Protein 6PNQ (pdb70)

B-factor: mean 39.67, std 25.67, range [5.84, 152.62]

InterPro domains:
  IPR000152 EGF-type aspartate/asparagine hydroxylation site [PS00010] (698-709)
  IPR000742 EGF-like domain [PF00008] (687-714)
  IPR000742 EGF-like domain [PS50026] (219-256)
  IPR000742 EGF-like domain [PS50026] (683-720)
  IPR000742 EGF-like domain [PS50026] (1090-1127)
  IPR000742 EGF-like domain [SM00181] (216-256)
  IPR000742 EGF-like domain [SM00181] (686-720)
  IPR000742 EGF-like domain [SM00181] (1093-1127)
  IPR001791 Laminin G domain [PF02210] (58-191)
  IPR001791 Laminin G domain [PF02210] (312-452)
  IPR001791 Laminin G domain [PF02210] (515-659)
  IPR001791 Laminin G domain [PF02210] (753-883)
  IPR001791 Laminin G domain [PF02210] (940-1068)
  IPR001791 Laminin G domain [PF02210] (1163-1311)
  IPR001791 Laminin G domain [PS50025] (30-217)
  IPR001791 Laminin G domain [PS50025] (283-480)
  IPR001791 Laminin G domain [PS50025] (487-679)
  IPR001791 Laminin G domain [PS50025] (725-898)
  IPR001791 Laminin G domain [PS50025] (912-1087)
  IPR001791 Laminin G domain [PS50025] (1133-1331)

CATH classification: 2.60.120.200

Radius of gyration: 20.81 Å; Cα contacts (8 Å, |Δi|>4): 962; chains: 2; bounding box: 63×42×58 Å

Sequence (327 aa):
DASIATFKGSEYFCYDLSQNPIQSSSDEITLSFKTLQQRNGLMMLHTGKSADYVNLALKNGAVSLVINLGSGAFEALVEPVNGKFNDNAWHDVKVTRNLRQGHAMVVTTISVDGILTTTGYTTQEDYTMLGSDDFFYVGGSPSTADLPGSPVSNNFMGCLKEVVYKNNDVRLELSRLAKQGDPKMKIHGVVAFKCAALEFGWGDFHSNIKTVKLNLLITGKIVDHGDGTFSVYFRHDSTGQGDVSVVSLVPPTKIVEFDLAQSKSFNCRIEYEKVDKATKNTLCNYDPTCYQEQTQSHVVSSWLCSKPFKVICIYISSFYSTDYKLVQKVCPDYNY

Organism: Mus musculus (NCBI:txid10090)

Nearest PDB structures (foldseek):
  6pnq-assembly1_B  TM=1.008E+00  e=5.910E-26  Rattus norvegicus
  6pnp-assembly1_B  TM=9.983E-01  e=5.894E-23  Rattus norvegicus
  6zgk-assembly1_A  TM=2.605E-01  e=1.362E-01  Gloeobacter violaceus PCC 7421
  6pnq-assembly1_A  TM=1.005E+00  e=1.906E-39  Mus musculus
  6pnp-assembly1_A  TM=9.970E-01  e=2.332E-34  Mus musculus

Structure (mmCIF, N/CA/C/O backbone):
data_6PNQ
#
_entry.id   6PNQ
#
_cell.length_a   71.962
_cell.length_b   61.443
_cell.length_c   79.392
_cell.angle_alpha   90.000
_cell.angle_beta   106.220
_cell.angle_gamma   90.000
#
_symmetry.space_group_name_H-M   'C 1 2 1'
#
loop_
_entity.id
_entity.type
_entity.pdbx_description
1 polymer Neurexin-1
2 polymer Neurexophilin-1
3 water water
#
loop_
_atom_site.group_PDB
_atom_site.id
_atom_site.type_symbol
_atom_site.label_atom_id
_atom_site.label_alt_id
_atom_site.label_comp_id
_atom_site.label_asym_id
_atom_site.label_entity_id
_atom_site.label_seq_id
_atom_site.pdbx_PDB_ins_code
_atom_site.Cartn_x
_atom_site.Cartn_y
_atom_site.Cartn_z
_atom_site.occupancy
_atom_site.B_iso_or_equiv
_atom_site.auth_seq_id
_atom_site.auth_comp_id
_atom_site.auth_asym_id
_atom_site.auth_atom_id
_atom_site.pdbx_PDB_model_num
ATOM 1 N N . ASP A 1 1 ? -21.876 4.434 46.715 1.00 68.44 280 ASP A N 1
ATOM 2 C CA . ASP A 1 1 ? -20.769 4.117 45.820 1.00 65.87 280 ASP A CA 1
ATOM 3 C C . ASP A 1 1 ? -21.260 3.996 44.379 1.00 59.96 280 ASP A C 1
ATOM 4 O O . ASP A 1 1 ? -22.426 4.263 44.087 1.00 59.41 280 ASP A O 1
ATOM 12 N N . ALA A 1 2 ? -20.365 3.591 43.482 1.00 54.80 281 ALA A N 1
ATOM 13 C CA . ALA A 1 2 ? -20.711 3.480 42.074 1.00 49.26 281 ALA A CA 1
ATOM 14 C C . ALA A 1 2 ? -21.725 2.363 41.858 1.00 46.84 281 ALA A C 1
ATOM 15 O O . ALA A 1 2 ? -21.710 1.338 42.543 1.00 50.05 281 ALA A O 1
ATOM 22 N N . SER A 1 3 ? -22.624 2.582 40.900 1.00 40.79 282 SER A N 1
ATOM 23 C CA . SER A 1 3 ? -23.621 1.592 40.511 1.00 39.86 282 SER A CA 1
ATOM 24 C C . SER A 1 3 ? -23.096 0.837 39.297 1.00 35.40 282 SER A C 1
ATOM 25 O O . SER A 1 3 ? -22.900 1.431 38.232 1.00 31.56 282 SER A O 1
ATOM 33 N N . ILE A 1 4 ? -22.863 -0.465 39.463 1.00 33.79 283 ILE A N 1
ATOM 34 C CA . ILE A 1 4 ? -22.247 -1.301 38.442 1.00 36.03 283 ILE A CA 1
ATOM 35 C C . ILE A 1 4 ? -23.076 -2.567 38.273 1.00 31.50 283 ILE A C 1
ATOM 36 O O . ILE A 1 4 ? -23.789 -2.996 39.186 1.00 30.69 283 ILE A O 1
ATOM 52 N N . ALA A 1 5 ? -22.983 -3.163 37.086 1.00 28.62 284 ALA A N 1
ATOM 53 C CA . ALA A 1 5 ? -23.647 -4.427 36.807 1.00 29.66 284 ALA A CA 1
ATOM 54 C C . ALA A 1 5 ? -22.820 -5.214 35.803 1.00 28.09 284 ALA A C 1
ATOM 55 O O . ALA A 1 5 ? -22.197 -4.640 34.907 1.00 24.70 284 ALA A O 1
ATOM 62 N N . THR A 1 6 ? -22.834 -6.539 35.957 1.00 27.24 285 THR A N 1
ATOM 63 C CA . THR A 1 6 ? -22.138 -7.455 35.062 1.00 29.62 285 THR A CA 1
ATOM 64 C C . THR A 1 6 ? -23.172 -8.190 34.220 1.00 27.34 285 THR A C 1
ATOM 65 O O . THR A 1 6 ? -24.017 -8.912 34.759 1.00 28.67 285 THR A O 1
ATOM 76 N N . PHE A 1 7 ? -23.096 -8.013 32.908 1.00 25.41 286 PHE A N 1
ATOM 77 C CA . PHE A 1 7 ? -23.986 -8.682 31.970 1.00 28.41 286 PHE A CA 1
ATOM 78 C C . PHE A 1 7 ? -23.256 -9.862 31.345 1.00 33.66 286 PHE A C 1
ATOM 79 O O . PHE A 1 7 ? -22.094 -9.745 30.951 1.00 31.03 286 PHE A O 1
ATOM 96 N N . LYS A 1 8 ? -23.942 -11.000 31.256 1.00 48.99 287 LYS A N 1
ATOM 97 C CA . LYS A 1 8 ? -23.323 -12.232 30.788 1.00 51.07 287 LYS A CA 1
ATOM 98 C C . LYS A 1 8 ? -23.822 -12.664 29.417 1.00 35.00 287 LYS A C 1
ATOM 99 O O . LYS A 1 8 ? -23.530 -13.784 28.988 1.00 31.97 287 LYS A O 1
ATOM 118 N N . GLY A 1 9 ? -24.559 -11.808 28.716 1.00 31.33 288 GLY A N 1
ATOM 119 C CA . GLY A 1 9 ? -24.986 -12.086 27.360 1.00 31.20 288 GLY A CA 1
ATOM 120 C C . GLY A 1 9 ? -26.441 -12.462 27.225 1.00 31.10 288 GLY A C 1
ATOM 121 O O . GLY A 1 9 ? -26.950 -12.505 26.099 1.00 29.41 288 GLY A O 1
ATOM 125 N N . SER A 1 10 ? -27.126 -12.744 28.333 1.00 34.10 289 SER A N 1
ATOM 126 C CA . SER A 1 10 ? -28.545 -13.078 28.317 1.00 37.53 289 SER A CA 1
ATOM 127 C C . SER A 1 10 ? -29.351 -12.151 29.217 1.00 37.78 289 SER A C 1
ATOM 128 O O . SER A 1 10 ? -30.481 -12.478 29.589 1.00 40.88 289 SER A O 1
ATOM 136 N N . GLU A 1 11 ? -28.788 -11.002 29.578 1.00 33.08 290 GLU A N 1
ATOM 137 C CA . GLU A 1 11 ? -29.423 -10.087 30.510 1.00 30.22 290 GLU A CA 1
ATOM 138 C C . GLU A 1 11 ? -29.412 -8.677 29.937 1.00 28.39 290 GLU A C 1
ATOM 139 O O . GLU A 1 11 ? -28.595 -8.329 29.081 1.00 26.56 290 GLU A O 1
ATOM 151 N N . TYR A 1 12 ? -30.342 -7.866 30.424 1.00 28.84 291 TYR A N 1
ATOM 152 C CA . TYR A 1 12 ? -30.408 -6.465 30.040 1.00 28.35 291 TYR A CA 1
ATOM 153 C C . TYR A 1 12 ? -31.431 -5.790 30.936 1.00 29.14 291 TYR A C 1
ATOM 154 O O . TYR A 1 12 ? -32.323 -6.441 31.488 1.00 28.38 291 TYR A O 1
ATOM 172 N N . PHE A 1 13 ? -31.272 -4.481 31.095 1.00 31.46 292 PHE A N 1
ATOM 173 C CA . PHE A 1 13 ? -32.248 -3.677 31.808 1.00 33.55 292 PHE A CA 1
ATOM 174 C C . PHE A 1 13 ? -33.218 -3.078 30.802 1.00 34.63 292 PHE A C 1
ATOM 175 O O . PHE A 1 13 ? -32.865 -2.815 29.648 1.00 29.37 292 PHE A O 1
ATOM 192 N N . CYS A 1 14 ? -34.446 -2.859 31.257 1.00 40.94 293 CYS A N 1
ATOM 193 C CA . CYS A 1 14 ? -35.495 -2.272 30.433 1.00 45.62 293 CYS A CA 1
ATOM 194 C C . CYS A 1 14 ? -36.229 -1.242 31.278 1.00 46.49 293 CYS A C 1
ATOM 195 O O . CYS A 1 14 ? -37.008 -1.605 32.164 1.00 51.60 293 CYS A O 1
ATOM 203 N N . TYR A 1 15 ? -35.977 0.035 31.014 1.00 40.21 294 TYR A N 1
ATOM 204 C CA . TYR A 1 15 ? -36.642 1.121 31.721 1.00 39.80 294 TYR A CA 1
ATOM 205 C C . TYR A 1 15 ? -37.802 1.625 30.870 1.00 38.87 294 TYR A C 1
ATOM 206 O O . TYR A 1 15 ? -37.606 2.008 29.711 1.00 34.85 294 TYR A O 1
ATOM 224 N N . ASP A 1 16 ? -39.001 1.627 31.450 1.00 42.94 295 ASP A N 1
ATOM 225 C CA . ASP A 1 16 ? -40.212 1.994 30.729 1.00 45.88 295 ASP A CA 1
ATOM 226 C C . ASP A 1 16 ? -40.391 3.509 30.708 1.00 46.20 295 ASP A C 1
ATOM 227 O O . ASP A 1 16 ? -40.392 4.159 31.758 1.00 46.37 295 ASP A O 1
ATOM 236 N N . LEU A 1 17 ? -40.563 4.067 29.511 1.00 49.24 296 LEU A N 1
ATOM 237 C CA . LEU A 1 17 ? -40.719 5.505 29.333 1.00 53.95 296 LEU A CA 1
ATOM 238 C C . LEU A 1 17 ? -42.115 5.890 28.856 1.00 58.35 296 LEU A C 1
ATOM 239 O O . LEU A 1 17 ? -42.331 7.042 28.466 1.00 55.42 296 LEU A O 1
ATOM 255 N N . SER A 1 18 ? -43.072 4.961 28.890 1.00 67.82 297 SER A N 1
ATOM 256 C CA . SER A 1 18 ? -44.386 5.229 28.313 1.00 76.13 297 SER A CA 1
ATOM 257 C C . SER A 1 18 ? -45.180 6.214 29.164 1.00 83.40 297 SER A C 1
ATOM 258 O O . SER A 1 18 ? -45.750 7.181 28.644 1.00 84.80 297 SER A O 1
ATOM 266 N N . GLN A 1 19 ? -45.234 5.983 30.478 1.00 88.49 298 GLN A N 1
ATOM 267 C CA . GLN A 1 19 ? -46.042 6.831 31.348 1.00 95.82 298 GLN A CA 1
ATOM 268 C C . GLN A 1 19 ? -45.464 8.237 31.440 1.00 98.41 298 GLN A C 1
ATOM 269 O O . GLN A 1 19 ? -46.189 9.229 31.297 1.00 100.01 298 GLN A O 1
ATOM 283 N N . ASN A 1 20 ? -44.164 8.341 31.691 1.00 99.16 299 ASN A N 1
ATOM 284 C CA . ASN A 1 20 ? -43.500 9.631 31.815 1.00 102.05 299 ASN A CA 1
ATOM 285 C C . ASN A 1 20 ? -42.610 9.848 30.599 1.00 102.88 299 ASN A C 1
ATOM 286 O O . ASN A 1 20 ? -41.391 9.646 30.675 1.00 109.52 299 ASN A O 1
ATOM 297 N N . PRO A 1 21 ? -43.176 10.248 29.461 1.00 88.55 300 PRO A N 1
ATOM 298 C CA . PRO A 1 21 ? -42.358 10.409 28.254 1.00 82.41 300 PRO A CA 1
ATOM 299 C C . PRO A 1 21 ? -41.373 11.558 28.396 1.00 83.56 300 PRO A C 1
ATOM 300 O O . PRO A 1 21 ? -41.704 12.630 28.906 1.00 88.94 300 PRO A O 1
ATOM 311 N N . ILE A 1 22 ? -40.151 11.318 27.932 1.00 79.68 301 ILE A N 1
ATOM 312 C CA . ILE A 1 22 ? -39.090 12.318 27.972 1.00 74.29 301 ILE A CA 1
ATOM 313 C C . ILE A 1 22 ? -39.166 13.160 26.706 1.00 71.79 301 ILE A C 1
ATOM 314 O O . ILE A 1 22 ? -39.329 12.626 25.603 1.00 64.24 301 ILE A O 1
ATOM 330 N N . GLN A 1 23 ? -39.062 14.480 26.866 1.00 81.68 302 GLN A N 1
ATOM 331 C CA . GLN A 1 23 ? -39.072 15.405 25.736 1.00 85.62 302 GLN A CA 1
ATOM 332 C C . GLN A 1 23 ? -38.219 16.611 26.098 1.00 80.22 302 GLN A C 1
ATOM 333 O O . GLN A 1 23 ? -38.481 17.275 27.106 1.00 88.89 302 GLN A O 1
ATOM 347 N N . S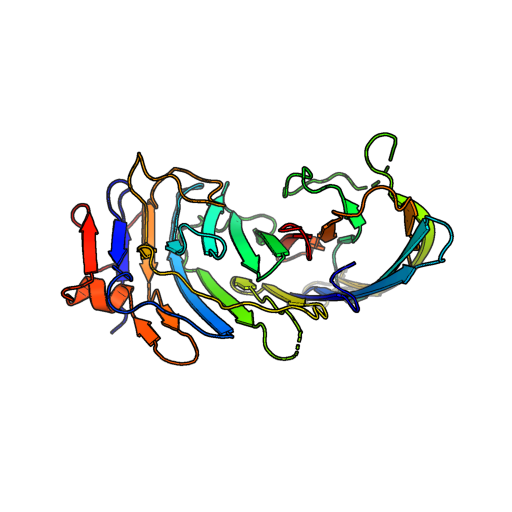ER A 1 24 ? -37.210 16.897 25.277 1.00 60.42 303 SER A N 1
ATOM 348 C CA . SER A 1 24 ? -36.272 17.965 25.586 1.00 50.92 303 SER A CA 1
ATOM 349 C C . SER A 1 24 ? -35.504 18.350 24.333 1.00 43.48 303 SER A C 1
ATOM 350 O O . SER A 1 24 ? -35.377 17.563 23.391 1.00 39.43 303 SER A O 1
ATOM 358 N N . SER A 1 25 ? -34.979 19.577 24.348 1.00 43.25 304 SER A N 1
ATOM 359 C CA . SER A 1 25 ? -34.181 20.088 23.245 1.00 40.67 304 SER A CA 1
ATOM 360 C C . SER A 1 25 ? -32.739 19.604 23.289 1.00 35.28 304 SER A C 1
ATOM 361 O O . SER A 1 25 ? -32.047 19.668 22.268 1.00 32.88 304 SER A O 1
ATOM 369 N N . SER A 1 26 ? -32.265 19.140 24.442 1.00 32.47 305 SER A N 1
ATOM 370 C CA . SER A 1 26 ? -30.927 18.581 24.554 1.00 33.10 305 SER A CA 1
ATOM 371 C C . SER A 1 26 ? -30.955 17.398 25.508 1.00 29.89 305 SER A C 1
ATOM 372 O O . SER A 1 26 ? -31.811 17.312 26.392 1.00 30.28 305 SER A O 1
ATOM 380 N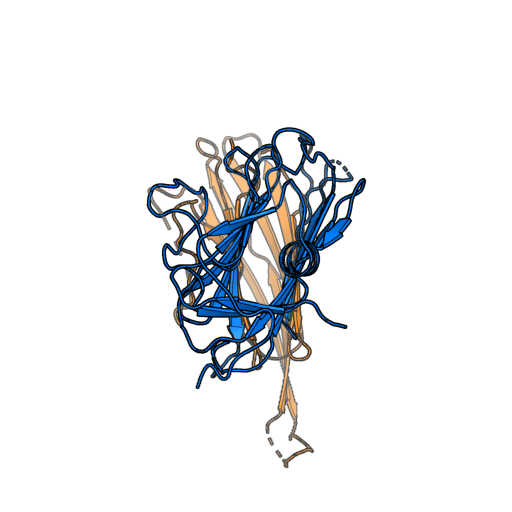 N . ASP A 1 27 ? -30.020 16.473 25.312 1.00 24.83 306 ASP A N 1
ATOM 381 C CA . ASP A 1 27 ? -29.857 15.384 26.259 1.00 25.79 306 ASP A CA 1
ATOM 382 C C . ASP A 1 27 ? -28.398 14.959 26.289 1.00 25.47 306 ASP A C 1
ATOM 383 O O . ASP A 1 27 ? -27.571 15.414 25.492 1.00 25.14 306 ASP A O 1
ATOM 392 N N . GLU A 1 28 ? -28.098 14.076 27.233 1.00 23.71 307 GLU A N 1
ATOM 393 C CA . GLU A 1 28 ? -26.732 13.663 27.506 1.00 24.19 307 GLU A CA 1
ATOM 394 C C . GLU A 1 28 ? -26.770 12.253 28.074 1.00 24.07 307 GLU A C 1
ATOM 395 O O . GLU A 1 28 ? -27.612 11.937 28.918 1.00 25.01 307 GLU A O 1
ATOM 407 N N . ILE A 1 29 ? -25.866 11.411 27.586 1.00 22.88 308 ILE A N 1
ATOM 408 C CA . ILE A 1 29 ? -25.740 10.030 28.029 1.00 23.45 308 ILE A CA 1
ATOM 409 C C . ILE A 1 29 ? -24.290 9.801 28.418 1.00 22.14 308 ILE A C 1
ATOM 410 O O . ILE A 1 29 ? -23.383 10.107 27.638 1.00 20.53 308 ILE A O 1
ATOM 426 N N . THR A 1 30 ? -24.072 9.263 29.616 1.00 20.95 309 THR A N 1
ATOM 427 C CA . THR A 1 30 ? -22.735 8.904 30.062 1.00 22.42 309 THR A CA 1
ATOM 428 C C . THR A 1 30 ? -22.733 7.486 30.613 1.00 22.89 309 THR A C 1
ATOM 429 O O . THR A 1 30 ? -23.729 7.010 31.166 1.00 21.01 309 THR A O 1
ATOM 440 N N . LEU A 1 31 ? -21.601 6.811 30.449 1.00 23.98 310 LEU A N 1
ATOM 441 C CA . LEU A 1 31 ? -21.418 5.493 31.036 1.00 25.14 310 LEU A CA 1
ATOM 442 C C . LEU A 1 31 ? -19.949 5.125 30.948 1.00 24.74 310 LEU A C 1
ATOM 443 O O . LEU A 1 31 ? -19.188 5.718 30.177 1.00 23.77 310 LEU A O 1
ATOM 459 N N . SER A 1 32 ? -19.566 4.137 31.752 1.00 25.28 311 SER A N 1
ATOM 460 C CA . SER A 1 32 ? -18.279 3.468 31.641 1.00 23.93 311 SER A CA 1
ATOM 461 C C . SER A 1 32 ? -18.519 1.993 31.354 1.00 21.28 311 SER A C 1
ATOM 462 O O . SER A 1 32 ? -19.436 1.386 31.919 1.00 21.66 311 SER A O 1
ATOM 470 N N . PHE A 1 33 ? -17.695 1.417 30.480 1.00 17.67 312 PHE A N 1
ATOM 471 C CA . PHE A 1 33 ? -17.796 0.002 30.158 1.00 17.60 312 PHE A CA 1
ATOM 472 C C . PHE A 1 33 ? -16.440 -0.677 30.298 1.00 17.55 312 PHE A C 1
ATOM 473 O O . PHE A 1 33 ? -15.386 -0.041 30.205 1.00 18.70 312 PHE A O 1
ATOM 490 N N . LYS A 1 34 ? -16.489 -1.980 30.554 1.00 20.42 313 LYS A N 1
ATOM 491 C CA . LYS A 1 34 ? -15.313 -2.839 30.586 1.00 23.21 313 LYS A CA 1
ATOM 492 C C . LYS A 1 34 ? -15.712 -4.163 29.961 1.00 21.27 313 LYS A C 1
ATOM 493 O O . LYS A 1 34 ? -16.731 -4.741 30.348 1.00 22.11 313 LYS A O 1
ATOM 512 N N . THR A 1 35 ? -14.913 -4.655 29.024 1.00 20.15 314 THR A N 1
ATOM 513 C CA . THR A 1 35 ? -15.331 -5.846 28.309 1.00 23.03 314 THR A CA 1
ATOM 514 C C . THR A 1 35 ? -14.154 -6.481 27.589 1.00 22.82 314 THR A C 1
ATOM 515 O O . THR A 1 35 ? -13.155 -5.829 27.268 1.00 20.10 314 THR A O 1
ATOM 526 N N . LEU A 1 36 ? -14.302 -7.782 27.350 1.00 23.58 315 LEU A N 1
ATOM 527 C CA . LEU A 1 36 ? -13.409 -8.541 26.496 1.00 26.24 315 LEU A CA 1
ATOM 528 C C . LEU A 1 36 ? -14.047 -8.944 25.175 1.00 26.18 315 LEU A C 1
ATOM 529 O O . LEU A 1 36 ? -13.348 -9.487 24.316 1.00 28.78 315 LEU A O 1
ATOM 545 N N A GLN A 1 37 ? -15.346 -8.710 24.991 0.48 25.33 316 GLN A N 1
ATOM 546 N N B GLN A 1 37 ? -15.335 -8.674 24.978 0.52 25.25 316 GLN A N 1
ATOM 547 C CA A GLN A 1 37 ? -16.030 -9.133 23.777 0.48 25.83 316 GLN A CA 1
ATOM 548 C CA B GLN A 1 37 ? -16.037 -9.121 23.783 0.52 25.82 316 GLN A CA 1
ATOM 549 C C A GLN A 1 37 ? -15.955 -8.045 22.716 0.48 24.55 316 GLN A C 1
ATOM 550 C C B GLN A 1 37 ? -16.027 -8.041 22.711 0.52 24.51 316 GLN A C 1
ATOM 551 O O A GLN A 1 37 ? -15.935 -6.849 23.020 0.48 23.56 316 GLN A O 1
ATOM 552 O O B GLN A 1 37 ? -16.129 -6.846 23.007 0.52 23.47 316 GLN A O 1
ATOM 579 N N . ARG A 1 38 ? -15.918 -8.477 21.456 1.00 25.00 317 ARG A N 1
ATOM 580 C CA . ARG A 1 38 ? -15.795 -7.542 20.349 1.00 27.17 317 ARG A CA 1
ATOM 581 C C . ARG A 1 38 ? -17.118 -6.884 19.988 1.00 24.70 317 ARG A C 1
ATOM 582 O O . ARG A 1 38 ? -17.122 -5.744 19.511 1.00 21.74 317 ARG A O 1
ATOM 603 N N . ASN A 1 39 ? -18.240 -7.558 20.220 1.00 26.64 318 ASN A N 1
ATOM 604 C CA . ASN A 1 39 ? -19.539 -7.059 19.792 1.00 26.67 318 ASN A CA 1
ATOM 605 C C . ASN A 1 39 ? -20.550 -7.177 20.921 1.00 27.21 318 ASN A C 1
ATOM 606 O O . ASN A 1 39 ? -20.596 -8.190 21.623 1.00 29.45 318 ASN A O 1
ATOM 617 N N . GLY A 1 40 ? -21.362 -6.135 21.086 1.00 24.70 319 GLY A N 1
ATOM 618 C CA . GLY A 1 40 ? -22.438 -6.167 22.057 1.00 23.79 319 GLY A CA 1
ATOM 619 C C . GLY A 1 40 ? -23.123 -4.828 22.226 1.00 20.80 319 GLY A C 1
ATOM 620 O O . GLY A 1 40 ? -22.481 -3.781 22.126 1.00 18.52 319 GLY A O 1
ATOM 624 N N . LEU A 1 41 ? -24.426 -4.849 22.492 1.00 20.81 320 LEU A N 1
ATOM 625 C CA . LEU A 1 41 ? -25.197 -3.626 22.665 1.00 19.43 320 LEU A CA 1
ATOM 626 C C . LEU A 1 41 ? -25.071 -3.103 24.089 1.00 19.34 320 LEU A C 1
ATOM 627 O O . LEU A 1 41 ? -25.339 -3.827 25.051 1.00 22.57 320 LEU A O 1
ATOM 643 N N A MET A 1 42 ? -24.690 -1.833 24.224 0.64 18.69 321 MET A N 1
ATOM 644 N N B MET A 1 42 ? -24.660 -1.841 24.218 0.36 18.80 321 MET A N 1
ATOM 645 C CA A MET A 1 42 ? -24.575 -1.229 25.547 0.64 19.84 321 MET A CA 1
ATOM 646 C CA B MET A 1 42 ? -24.561 -1.201 25.523 0.36 19.83 321 MET A CA 1
ATOM 647 C C A MET A 1 42 ? -25.836 -0.476 25.955 0.64 19.69 321 MET A C 1
ATOM 648 C C B MET A 1 42 ? -25.879 -0.551 25.925 0.36 19.71 321 MET A C 1
ATOM 649 O O A MET A 1 42 ? -26.240 -0.547 27.120 0.64 20.54 321 MET A O 1
ATOM 650 O O B MET A 1 42 ? -26.360 -0.757 27.044 0.36 20.65 321 MET A O 1
ATOM 677 N N . LEU A 1 43 ? -26.475 0.235 25.033 1.00 19.19 322 LEU A N 1
ATOM 678 C CA . LEU A 1 43 ? -27.773 0.816 25.335 1.00 22.84 322 LEU A CA 1
ATOM 679 C C . LEU A 1 43 ? -28.454 1.295 24.064 1.00 22.69 322 LEU A C 1
ATOM 680 O O . LEU A 1 43 ? -27.801 1.649 23.078 1.00 20.95 322 LEU A O 1
ATOM 697 N N . HIS A 1 44 ? -29.784 1.299 24.114 1.00 23.43 323 HIS A N 1
ATOM 698 C CA . HIS A 1 44 ? -30.600 1.833 23.040 1.00 26.30 323 HIS A CA 1
ATOM 699 C C . HIS A 1 44 ? -31.846 2.472 23.637 1.00 30.18 323 HIS A C 1
ATOM 700 O O . HIS A 1 44 ? -32.484 1.896 24.521 1.00 30.81 323 HIS A O 1
ATOM 714 N N . THR A 1 45 ? -32.192 3.656 23.137 1.00 32.32 324 THR A N 1
ATOM 715 C CA . THR A 1 45 ? -33.402 4.347 23.565 1.00 41.58 324 THR A CA 1
ATOM 716 C C . THR A 1 45 ? -34.034 5.009 22.353 1.00 48.72 324 THR A C 1
ATOM 717 O O . THR A 1 45 ? -33.379 5.803 21.670 1.00 46.99 324 THR A O 1
ATOM 728 N N . GLY A 1 46 ? -35.301 4.686 22.097 1.00 55.30 325 GLY A N 1
ATOM 729 C CA . GLY A 1 46 ? -36.029 5.268 20.988 1.00 58.96 325 GLY A CA 1
ATOM 730 C C . GLY A 1 46 ? -36.417 4.258 19.930 1.00 65.58 325 GLY A C 1
ATOM 731 O O . GLY A 1 46 ? -35.585 3.840 19.122 1.00 57.21 325 GLY A O 1
ATOM 735 N N . LYS A 1 47 ? -37.681 3.846 19.936 1.00 87.31 326 LYS A N 1
ATOM 736 C CA . LYS A 1 47 ? -38.212 2.989 18.882 1.00 100.21 326 LYS A CA 1
ATOM 737 C C . LYS A 1 47 ? -39.103 3.842 17.991 1.00 108.40 326 LYS A C 1
ATOM 738 O O . LYS A 1 47 ? -40.240 3.470 17.687 1.00 111.13 326 LYS A O 1
ATOM 757 N N . SER A 1 48 ? -38.589 4.996 17.586 1.00 113.08 327 SER A N 1
ATOM 758 C CA . SER A 1 48 ? -39.365 5.975 16.841 1.00 117.60 327 SER A CA 1
ATOM 759 C C . SER A 1 48 ? -38.396 6.770 15.971 1.00 111.81 327 SER A C 1
ATOM 760 O O . SER A 1 48 ? -37.301 6.296 15.652 1.00 115.10 327 SER A O 1
ATOM 768 N N . ALA A 1 49 ? -38.797 7.983 15.586 1.00 95.58 328 ALA A N 1
ATOM 769 C CA . ALA A 1 49 ? -37.932 8.825 14.767 1.00 86.48 328 ALA A CA 1
ATOM 770 C C . ALA A 1 49 ? -36.600 9.076 15.462 1.00 77.84 328 ALA A C 1
ATOM 771 O O . ALA A 1 49 ? -35.533 8.939 14.854 1.00 78.57 328 ALA A O 1
ATOM 778 N N . ASP A 1 50 ? -36.645 9.439 16.740 1.00 68.77 329 ASP A N 1
ATOM 779 C CA . ASP A 1 50 ? -35.445 9.756 17.498 1.00 58.02 329 ASP A CA 1
ATOM 780 C C . ASP A 1 50 ? -34.922 8.513 18.206 1.00 47.16 329 ASP A C 1
ATOM 781 O O . ASP A 1 50 ? -35.702 7.688 18.693 1.00 48.70 329 ASP A O 1
ATOM 790 N N . TYR A 1 51 ? -33.596 8.383 18.269 1.00 34.29 330 TYR A N 1
ATOM 791 C CA . TYR A 1 51 ? -33.007 7.250 18.969 1.00 26.58 330 TYR A CA 1
ATOM 792 C C . TYR A 1 51 ? -31.506 7.437 19.115 1.00 21.77 330 TYR A C 1
ATOM 793 O O . TYR A 1 51 ? -30.866 8.162 18.349 1.00 19.16 330 TYR A O 1
ATOM 811 N N . VAL A 1 52 ? -30.954 6.731 20.095 1.00 22.74 331 VAL A N 1
ATOM 812 C CA . VAL A 1 52 ? -29.517 6.651 20.315 1.00 21.24 331 VAL A CA 1
ATOM 813 C C . VAL A 1 52 ? -29.170 5.182 20.514 1.00 19.03 331 VAL A C 1
ATOM 814 O O . VAL A 1 52 ? -29.817 4.488 21.306 1.00 19.28 331 VAL A O 1
ATOM 827 N N . ASN A 1 53 ? -28.174 4.707 19.774 1.00 16.21 332 ASN A N 1
ATOM 828 C CA . ASN A 1 53 ? -27.715 3.326 19.851 1.00 17.69 332 ASN A CA 1
ATOM 829 C C . ASN A 1 53 ? -26.223 3.362 20.130 1.00 18.94 332 ASN A C 1
ATOM 830 O O . ASN A 1 53 ? -25.460 3.963 19.366 1.00 18.18 332 ASN A O 1
ATOM 841 N N . LEU A 1 54 ? -25.812 2.760 21.237 1.00 21.14 333 LEU A N 1
ATOM 842 C CA . LEU A 1 54 ? -24.416 2.775 21.656 1.00 20.83 333 LEU A CA 1
ATOM 843 C C . LEU A 1 54 ? -23.980 1.335 21.858 1.00 19.51 333 LEU A C 1
ATOM 844 O O . LEU A 1 54 ? -24.581 0.610 22.656 1.00 20.10 333 LEU A O 1
ATOM 860 N N . ALA A 1 55 ? -22.953 0.916 21.129 1.00 17.25 334 ALA A N 1
ATOM 861 C CA . ALA A 1 55 ? -22.571 -0.484 21.138 1.00 18.90 334 ALA A CA 1
ATOM 862 C C . ALA A 1 55 ? -21.078 -0.609 20.901 1.00 17.79 334 ALA A C 1
ATOM 863 O O . ALA A 1 55 ? -20.404 0.336 20.484 1.00 15.43 334 ALA A O 1
ATOM 870 N N . LEU A 1 56 ? -20.570 -1.801 21.173 1.00 18.52 335 LEU A N 1
ATOM 871 C CA . LEU A 1 56 ? -19.252 -2.198 20.713 1.00 19.49 335 LEU A CA 1
ATOM 872 C C . LEU A 1 56 ? -19.438 -2.965 19.413 1.00 16.36 335 LEU A C 1
ATOM 873 O O . LEU A 1 56 ? -20.285 -3.861 19.334 1.00 15.69 335 LEU A O 1
ATOM 889 N N . LYS A 1 57 ? -18.666 -2.595 18.397 1.00 16.16 336 LYS A N 1
ATOM 890 C CA . LYS A 1 57 ? -18.730 -3.236 17.088 1.00 18.57 336 LYS A CA 1
ATOM 891 C C . LYS A 1 57 ? -17.310 -3.530 16.627 1.00 17.52 336 LYS A C 1
ATOM 892 O O . LYS A 1 57 ? -16.553 -2.608 16.311 1.00 17.00 336 LYS A O 1
ATOM 911 N N . ASN A 1 58 ? -16.954 -4.813 16.582 1.00 21.36 337 ASN A N 1
ATOM 912 C CA . ASN A 1 58 ? -15.607 -5.237 16.202 1.00 24.97 337 ASN A CA 1
ATOM 913 C C . ASN A 1 58 ? -14.549 -4.521 17.042 1.00 22.32 337 ASN A C 1
ATOM 914 O O . ASN A 1 58 ? -13.514 -4.078 16.541 1.00 22.62 337 ASN A O 1
ATOM 925 N N . GLY A 1 59 ? -14.820 -4.409 18.341 1.00 18.67 338 GLY A N 1
ATOM 926 C CA . GLY A 1 59 ? -13.894 -3.820 19.282 1.00 17.12 338 GLY A CA 1
ATOM 927 C C . GLY A 1 59 ? -13.880 -2.311 19.312 1.00 15.25 338 GLY A C 1
ATOM 928 O O . GLY A 1 59 ? -13.110 -1.732 20.091 1.00 14.72 338 GLY A O 1
ATOM 932 N N . ALA A 1 60 ? -14.681 -1.658 18.475 1.00 14.97 339 ALA A N 1
ATOM 933 C CA . ALA A 1 60 ? -14.765 -0.210 18.413 1.00 14.46 339 ALA A CA 1
ATOM 934 C C . ALA A 1 60 ? -16.076 0.250 19.032 1.00 12.76 339 ALA A C 1
ATOM 935 O O . ALA A 1 60 ? -17.069 -0.482 19.030 1.00 12.51 339 ALA A O 1
ATOM 942 N N . VAL A 1 61 ? -16.079 1.467 19.562 1.00 11.07 340 VAL A N 1
ATOM 943 C CA . VAL A 1 61 ? -17.325 2.066 20.025 1.00 11.72 340 VAL A CA 1
ATOM 944 C C . VAL A 1 61 ? -18.096 2.566 18.807 1.00 12.56 340 VAL A C 1
ATOM 945 O O . VAL A 1 61 ? -17.586 3.371 18.020 1.00 11.70 340 VAL A O 1
ATOM 958 N N . SER A 1 62 ? -19.325 2.077 18.654 1.00 12.61 341 SER A N 1
ATOM 959 C CA . SER A 1 62 ? -20.226 2.461 17.575 1.00 12.32 341 SER A CA 1
ATOM 960 C C . SER A 1 62 ? -21.364 3.298 18.140 1.00 14.46 341 SER A C 1
ATOM 961 O O . SER A 1 62 ? -22.023 2.890 19.104 1.00 15.14 341 SER A O 1
ATOM 969 N N . LEU A 1 63 ? -21.583 4.466 17.553 1.00 14.02 342 LEU A N 1
ATOM 970 C CA . LEU A 1 63 ? -22.693 5.330 17.920 1.00 15.80 342 LEU A CA 1
ATOM 971 C C . LEU A 1 63 ? -23.543 5.571 16.685 1.00 14.70 342 LEU A C 1
ATOM 972 O O . LEU A 1 63 ? -23.024 6.002 15.650 1.00 12.02 342 LEU A O 1
ATOM 988 N N . VAL A 1 64 ? -24.839 5.289 16.796 1.00 11.66 343 VAL A N 1
ATOM 989 C CA . VAL A 1 64 ? -25.805 5.583 15.745 1.00 13.22 343 VAL A CA 1
ATOM 990 C C . VAL A 1 64 ? -26.956 6.344 16.383 1.00 16.76 343 VAL A C 1
ATOM 991 O O . VAL A 1 64 ? -27.577 5.851 17.335 1.00 14.55 343 VAL A O 1
ATOM 1004 N N . ILE A 1 65 ? -27.254 7.532 15.859 1.00 19.29 344 ILE A N 1
ATOM 1005 C CA . ILE A 1 65 ? -28.293 8.363 16.446 1.00 24.45 344 ILE A CA 1
ATOM 1006 C C . ILE A 1 65 ? -29.086 9.071 15.361 1.00 23.62 344 ILE A C 1
ATOM 1007 O O . ILE A 1 65 ? -28.584 9.346 14.267 1.00 20.04 344 ILE A O 1
ATOM 1023 N N . ASN A 1 66 ? -30.350 9.340 15.674 1.00 27.92 345 ASN A N 1
ATOM 1024 C CA . ASN A 1 66 ? -31.151 10.301 14.935 1.00 32.15 345 ASN A CA 1
ATOM 1025 C C . ASN A 1 66 ? -31.017 11.660 15.607 1.00 34.99 345 ASN A C 1
ATOM 1026 O O . ASN A 1 66 ? -30.983 11.760 16.837 1.00 35.28 345 ASN A O 1
ATOM 1037 N N . LEU A 1 67 ? -30.933 12.703 14.793 1.00 36.95 346 LEU A N 1
ATOM 1038 C CA . LEU A 1 67 ? -30.672 14.062 15.266 1.00 38.88 346 LEU A CA 1
ATOM 1039 C C . LEU A 1 67 ? -31.671 14.974 14.566 1.00 38.14 346 LEU A C 1
ATOM 1040 O O . LEU A 1 67 ? -31.339 15.629 13.578 1.00 40.51 346 LEU A O 1
ATOM 1056 N N . GLY A 1 68 ? -32.893 15.002 15.073 1.00 35.47 347 GLY A N 1
ATOM 1057 C CA . GLY A 1 68 ? -33.929 15.793 14.437 1.00 34.88 347 GLY A CA 1
ATOM 1058 C C . GLY A 1 68 ? -34.206 15.262 13.046 1.00 32.10 347 GLY A C 1
ATOM 1059 O O . GLY A 1 68 ? -34.623 14.112 12.867 1.00 32.49 347 GLY A O 1
ATOM 1063 N N . SER A 1 69 ? -33.968 16.096 12.038 1.00 30.23 348 SER A N 1
ATOM 1064 C CA . SER A 1 69 ? -34.181 15.693 10.656 1.00 32.04 348 SER A CA 1
ATOM 1065 C C . SER A 1 69 ? -33.027 14.878 10.096 1.00 27.00 348 SER A C 1
ATOM 1066 O O . SER A 1 69 ? -33.111 14.427 8.948 1.00 25.53 348 SER A O 1
ATOM 1074 N N . GLY A 1 70 ? -31.961 14.672 10.874 1.00 25.83 349 GLY A N 1
ATOM 1075 C CA . GLY A 1 70 ? -30.747 14.069 10.376 1.00 24.22 349 GLY A CA 1
ATOM 1076 C C . GLY A 1 70 ? -30.358 12.812 11.139 1.00 21.21 349 GLY A C 1
ATOM 1077 O O . GLY A 1 70 ? -30.975 12.427 12.144 1.00 18.93 349 GLY A O 1
ATOM 1081 N N . ALA A 1 71 ? -29.316 12.168 10.628 1.00 18.54 350 ALA A N 1
ATOM 1082 C CA . ALA A 1 71 ? -28.777 10.960 11.220 1.00 14.80 350 ALA A CA 1
ATOM 1083 C C . ALA A 1 71 ? -27.272 11.104 11.329 1.00 14.85 350 ALA A C 1
ATOM 1084 O O . ALA A 1 71 ? -26.637 11.805 10.537 1.00 15.70 350 ALA A O 1
ATOM 1091 N N . PHE A 1 72 ? -26.710 10.424 12.315 1.00 13.01 351 PHE A N 1
ATOM 1092 C CA . PHE A 1 72 ? -25.292 10.526 12.602 1.00 13.46 351 PHE A CA 1
ATOM 1093 C C . PHE A 1 72 ? -24.786 9.158 13.014 1.00 13.51 351 PHE A C 1
ATOM 1094 O O . PHE A 1 72 ? -25.429 8.470 13.814 1.00 13.70 351 PHE A O 1
ATOM 1111 N N . GLU A 1 73 ? -23.646 8.761 12.461 1.00 11.51 352 GLU A N 1
ATOM 1112 C CA . GLU A 1 73 ? -23.013 7.509 12.844 1.00 11.24 352 GLU A CA 1
ATOM 1113 C C . GLU A 1 73 ? -21.519 7.732 13.003 1.00 11.21 352 GLU A C 1
ATOM 1114 O O . GLU A 1 73 ? -20.887 8.358 12.149 1.00 12.11 352 GLU A O 1
ATOM 1126 N N . ALA A 1 74 ? -20.962 7.209 14.091 1.00 12.64 353 ALA A N 1
ATOM 1127 C CA . ALA A 1 74 ? -19.531 7.277 14.337 1.00 12.03 353 ALA A CA 1
ATOM 1128 C C . ALA A 1 74 ? -19.013 5.913 14.767 1.00 10.83 353 ALA A C 1
ATOM 1129 O O . ALA A 1 74 ? -19.727 5.121 15.386 1.00 10.53 353 ALA A O 1
ATOM 1136 N N . LEU A 1 75 ? -17.751 5.659 14.436 1.00 9.71 354 LEU A N 1
ATOM 1137 C CA . LEU A 1 75 ? -17.018 4.487 14.898 1.00 9.94 354 LEU A CA 1
ATOM 1138 C C . LEU A 1 75 ? -15.692 4.980 15.465 1.00 10.73 354 LEU A C 1
ATOM 1139 O O . LEU A 1 75 ? -14.974 5.727 14.794 1.00 10.45 354 LEU A O 1
ATOM 1155 N N . VAL A 1 76 ? -15.370 4.570 16.696 1.00 10.15 355 VAL A N 1
ATOM 1156 C CA . VAL A 1 76 ? -14.215 5.089 17.425 1.00 14.08 355 VAL A CA 1
ATOM 1157 C C . VAL A 1 76 ? -13.377 3.935 17.958 1.00 17.07 355 VAL A C 1
ATOM 1158 O O . VAL A 1 76 ? -13.920 2.943 18.458 1.00 15.53 355 VAL A O 1
ATOM 1171 N N . GLU A 1 77 ? -12.047 4.100 17.929 1.00 20.87 356 GLU A N 1
ATOM 1172 C CA . GLU A 1 77 ? -11.149 2.998 18.250 1.00 21.78 356 GLU A CA 1
ATOM 1173 C C . GLU A 1 77 ? -9.752 3.499 18.565 1.00 19.83 356 GLU A C 1
ATOM 1174 O O . GLU A 1 77 ? -9.289 4.435 17.901 1.00 19.59 356 GLU A O 1
ATOM 1186 N N . PRO A 1 78 ? -9.040 2.905 19.530 1.00 18.26 357 PRO A N 1
ATOM 1187 C CA . PRO A 1 78 ? -7.627 3.257 19.706 1.00 21.50 357 PRO A CA 1
ATOM 1188 C C . PRO A 1 78 ? -6.803 2.710 18.553 1.00 20.68 357 PRO A C 1
ATOM 1189 O O . PRO A 1 78 ? -7.207 1.776 17.856 1.00 20.59 357 PRO A O 1
ATOM 1200 N N . VAL A 1 79 ? -5.644 3.308 18.338 1.00 20.76 358 VAL A N 1
ATOM 1201 C CA . VAL A 1 79 ? -4.743 2.813 17.306 1.00 27.93 358 VAL A CA 1
ATOM 1202 C C . VAL A 1 79 ? -3.852 1.754 17.936 1.00 32.34 358 VAL A C 1
ATOM 1203 O O . VAL A 1 79 ? -3.431 1.884 19.093 1.00 29.58 358 VAL A O 1
ATOM 1216 N N . ASN A 1 80 ? -3.577 0.692 17.181 1.00 41.27 359 ASN A N 1
ATOM 1217 C CA . ASN A 1 80 ? -2.802 -0.439 17.686 1.00 50.13 359 ASN A CA 1
ATOM 1218 C C . ASN A 1 80 ? -3.453 -1.049 18.924 1.00 50.06 359 ASN A C 1
ATOM 1219 O O . ASN A 1 80 ? -2.766 -1.571 19.807 1.00 52.64 359 ASN A O 1
ATOM 1230 N N . GLY A 1 81 ? -4.777 -0.975 19.005 1.00 44.88 360 GLY A N 1
ATOM 1231 C CA . GLY A 1 81 ? -5.490 -1.503 20.154 1.00 40.48 360 GLY A CA 1
ATOM 1232 C C . GLY A 1 81 ? -6.983 -1.483 19.914 1.00 34.97 360 GLY A C 1
ATOM 1233 O O . GLY A 1 81 ? -7.474 -0.921 18.932 1.00 33.27 360 GLY A O 1
ATOM 1237 N N . LYS A 1 82 ? -7.700 -2.122 20.833 1.00 33.52 361 LYS A N 1
ATOM 1238 C CA . LYS A 1 82 ? -9.152 -2.144 20.817 1.00 31.22 361 LYS A CA 1
ATOM 1239 C C . LYS A 1 82 ? -9.663 -1.759 22.199 1.00 27.83 361 LYS A C 1
ATOM 1240 O O . LYS A 1 82 ? -8.918 -1.755 23.182 1.00 29.78 361 LYS A O 1
ATOM 1259 N N . PHE A 1 83 ? -10.951 -1.433 22.261 1.00 22.76 362 PHE A N 1
ATOM 1260 C CA . PHE A 1 83 ? -11.584 -1.068 23.521 1.00 21.61 362 PHE A CA 1
ATOM 1261 C C . PHE A 1 83 ? -12.018 -2.279 24.343 1.00 21.49 362 PHE A C 1
ATOM 1262 O O . PHE A 1 83 ? -12.373 -2.110 25.517 1.00 20.17 362 PHE A O 1
ATOM 1279 N N . ASN A 1 84 ? -12.019 -3.482 23.771 1.00 21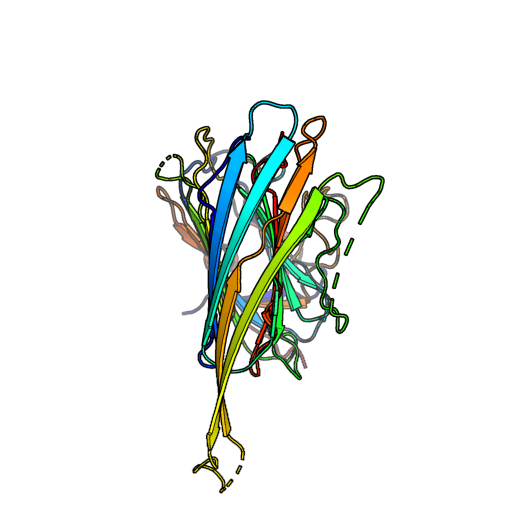.61 363 ASN A N 1
ATOM 1280 C CA . ASN A 1 84 ? -12.311 -4.685 24.555 1.00 23.46 363 ASN A CA 1
ATOM 1281 C C . ASN A 1 84 ? -11.038 -5.268 25.166 1.00 27.06 363 ASN A C 1
ATOM 1282 O O . ASN A 1 84 ? -10.726 -6.449 25.014 1.00 29.43 363 ASN A O 1
ATOM 1293 N N . ASP A 1 85 ? -10.294 -4.419 25.878 1.00 26.32 364 ASP A N 1
ATOM 1294 C CA . ASP A 1 85 ? -9.018 -4.786 26.475 1.00 28.02 364 ASP A CA 1
ATOM 1295 C C . ASP A 1 85 ? -9.123 -5.022 27.977 1.00 28.44 364 ASP A C 1
ATOM 1296 O O . ASP A 1 85 ? -8.102 -5.026 28.673 1.00 31.02 364 ASP A O 1
ATOM 1305 N N . ASN A 1 86 ? -10.338 -5.207 28.490 1.00 25.54 365 ASN A N 1
ATOM 1306 C CA . ASN A 1 86 ? -10.568 -5.475 29.904 1.00 27.39 365 ASN A CA 1
ATOM 1307 C C . ASN A 1 86 ? -10.206 -4.282 30.781 1.00 28.71 365 ASN A C 1
ATOM 1308 O O . ASN A 1 86 ? -9.790 -4.458 31.926 1.00 31.25 365 ASN A O 1
ATOM 1319 N N . ALA A 1 87 ? -10.351 -3.065 30.264 1.00 26.72 366 ALA A N 1
ATOM 1320 C CA . ALA A 1 87 ? -10.114 -1.863 31.048 1.00 27.39 366 ALA A CA 1
ATOM 1321 C C . ALA A 1 87 ? -11.318 -0.944 30.921 1.00 23.54 366 ALA A C 1
ATOM 1322 O O . ALA A 1 87 ? -12.049 -0.991 29.928 1.00 22.19 366 ALA A O 1
ATOM 1329 N N . TRP A 1 88 ?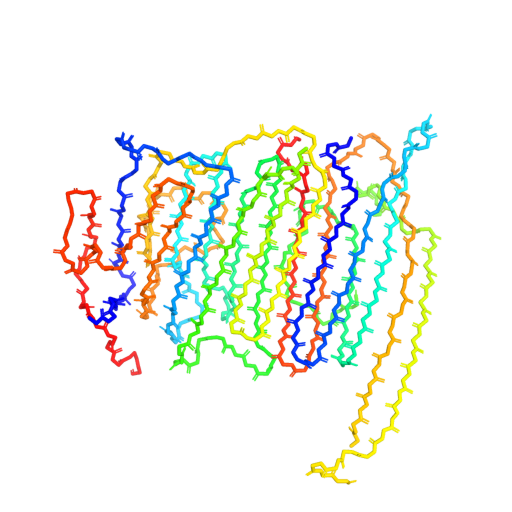 -11.519 -0.103 31.933 1.00 21.98 367 TRP A N 1
ATOM 1330 C CA . TRP A 1 88 ? -12.648 0.816 31.918 1.00 20.56 367 TRP A CA 1
ATOM 1331 C C . TRP A 1 88 ? -12.450 1.875 30.840 1.00 20.75 367 TRP A C 1
ATOM 1332 O O . TRP A 1 88 ? -11.347 2.395 30.648 1.00 20.22 367 TRP A O 1
ATOM 1353 N N . HIS A 1 89 ? -13.530 2.181 30.129 1.00 19.83 368 HIS A N 1
ATOM 1354 C CA . HIS A 1 89 ? -13.544 3.243 29.135 1.00 20.08 368 HIS A CA 1
ATOM 1355 C C . HIS A 1 89 ? -14.764 4.111 29.380 1.00 19.96 368 HIS A C 1
ATOM 1356 O O . HIS A 1 89 ? -15.849 3.599 29.669 1.00 20.61 368 HIS A O 1
ATOM 1371 N N . ASP A 1 90 ? -14.569 5.425 29.299 1.00 17.73 369 ASP A N 1
ATOM 1372 C CA . ASP A 1 90 ? -15.610 6.394 29.611 1.00 17.60 369 ASP A CA 1
ATOM 1373 C C . ASP A 1 90 ? -16.208 6.948 28.327 1.00 17.70 369 ASP A C 1
ATOM 1374 O O . ASP A 1 90 ? -15.477 7.390 27.435 1.00 16.84 369 ASP A O 1
ATOM 1383 N N . VAL A 1 91 ? -17.533 6.944 28.246 1.00 19.08 370 VAL A N 1
ATOM 1384 C CA . VAL A 1 91 ? -18.248 7.400 27.064 1.00 18.89 370 VAL A CA 1
ATOM 1385 C C . VAL A 1 91 ? -19.203 8.510 27.470 1.00 19.61 370 VAL A C 1
ATOM 1386 O O . VAL A 1 91 ? -19.861 8.428 28.512 1.00 21.10 370 VAL A O 1
ATOM 1399 N N . LYS A 1 92 ? -19.291 9.537 26.632 1.00 18.92 371 LYS A N 1
ATOM 1400 C CA . LYS A 1 92 ? -20.234 10.624 26.833 1.00 19.56 371 LYS A CA 1
ATOM 1401 C C . LYS A 1 92 ? -20.781 11.045 25.480 1.00 18.72 371 LYS A C 1
ATOM 1402 O O . LYS A 1 92 ? -20.015 11.269 24.539 1.00 18.37 371 LYS A O 1
ATOM 1421 N N . VAL A 1 93 ? -22.101 11.157 25.393 1.00 18.76 372 VAL A N 1
ATOM 1422 C CA . VAL A 1 93 ? -22.782 11.580 24.177 1.00 18.62 372 VAL A CA 1
ATOM 1423 C C . VAL A 1 93 ? -23.745 12.698 24.541 1.00 18.83 372 VAL A C 1
ATOM 1424 O O . VAL A 1 93 ? -24.586 12.531 25.431 1.00 17.91 372 VAL A O 1
ATOM 1437 N N . THR A 1 94 ? -23.615 13.837 23.864 1.00 16.97 373 THR A N 1
ATOM 1438 C CA . THR A 1 94 ? -24.530 14.952 24.048 1.00 20.53 373 THR A CA 1
ATOM 1439 C C . THR A 1 94 ? -25.162 15.311 22.713 1.00 20.35 373 THR A C 1
ATOM 1440 O O . THR A 1 94 ? -24.512 15.247 21.662 1.00 17.23 373 THR A O 1
ATOM 1451 N N . ARG A 1 95 ? -26.434 15.682 22.775 1.00 21.80 374 ARG A N 1
ATOM 1452 C CA . ARG A 1 95 ? -27.200 16.109 21.619 1.00 19.56 374 ARG A CA 1
ATOM 1453 C C . ARG A 1 95 ? -27.916 17.395 21.982 1.00 21.05 374 ARG A C 1
ATOM 1454 O O . ARG A 1 95 ? -28.464 17.521 23.083 1.00 23.27 374 ARG A O 1
ATOM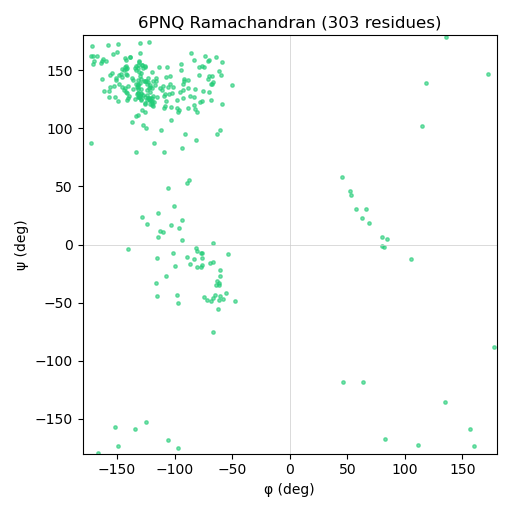 1475 N N . ASN A 1 96 ? -27.923 18.338 21.050 1.00 21.65 375 ASN A N 1
ATOM 1476 C CA . ASN A 1 96 ? -28.523 19.638 21.296 1.00 28.11 375 ASN A CA 1
ATOM 1477 C C . ASN A 1 96 ? -29.187 20.130 20.023 1.00 29.15 375 ASN A C 1
ATOM 1478 O O . ASN A 1 96 ? -28.598 20.055 18.941 1.00 24.12 375 ASN A O 1
ATOM 1489 N N . LEU A 1 97 ? -30.418 20.618 20.156 1.00 37.41 376 LEU A N 1
ATOM 1490 C CA . LEU A 1 97 ? -31.126 21.234 19.045 1.00 48.47 376 LEU A CA 1
ATOM 1491 C C . LEU A 1 97 ? -31.380 22.719 19.270 1.00 53.49 376 LEU A C 1
ATOM 1492 O O . LEU A 1 97 ? -32.069 23.343 18.458 1.00 44.50 376 LEU A O 1
ATOM 1508 N N . ARG A 1 98 ? -30.835 23.302 20.339 1.00 73.94 377 ARG A N 1
ATOM 1509 C CA . ARG A 1 98 ? -30.975 24.734 20.560 1.00 86.61 377 ARG A CA 1
ATOM 1510 C C . ARG A 1 98 ? -30.398 25.509 19.379 1.00 88.83 377 ARG A C 1
ATOM 1511 O O . ARG A 1 98 ? -29.541 25.021 18.639 1.00 88.93 377 ARG A O 1
ATOM 1532 N N . GLN A 1 99 ? -30.874 26.738 19.218 1.00 89.64 378 GLN A N 1
ATOM 1533 C CA . GLN A 1 99 ? -30.463 27.587 18.104 1.00 91.11 378 GLN A CA 1
ATOM 1534 C C . GLN A 1 99 ? -29.356 28.549 18.525 1.00 92.91 378 GLN A C 1
ATOM 1535 O O . GLN A 1 99 ? -29.326 29.019 19.662 1.00 95.47 378 GLN A O 1
ATOM 1549 N N . GLY A 1 104 ? -32.475 27.523 14.187 1.00 46.85 383 GLY A N 1
ATOM 1550 C CA . GLY A 1 104 ? -32.218 26.226 14.786 1.00 42.79 383 GLY A CA 1
ATOM 1551 C C . GLY A 1 104 ? -30.804 25.758 14.514 1.00 37.34 383 GLY A C 1
ATOM 1552 O O . GLY A 1 104 ? -30.207 26.138 13.510 1.00 36.36 383 GLY A O 1
ATOM 1556 N N . HIS A 1 105 ? -30.264 24.930 15.405 1.00 34.65 384 HIS A N 1
ATOM 1557 C CA . HIS A 1 105 ? -28.895 24.454 15.263 1.00 32.06 384 HIS A CA 1
ATOM 1558 C C . HIS A 1 105 ? -28.772 23.088 15.915 1.00 27.81 384 HIS A C 1
ATOM 1559 O O . HIS A 1 105 ? -29.133 22.918 17.083 1.00 28.88 384 HIS A O 1
ATOM 1573 N N . ALA A 1 106 ? -28.255 22.128 15.161 1.00 22.23 385 ALA A N 1
ATOM 1574 C CA . ALA A 1 106 ? -28.086 20.767 15.642 1.00 20.75 385 ALA A CA 1
ATOM 1575 C C . ALA A 1 106 ? -26.619 20.525 15.973 1.00 22.55 385 ALA A C 1
ATOM 1576 O O . ALA A 1 106 ? -25.724 20.942 15.233 1.00 18.30 385 ALA A O 1
ATOM 1583 N N . MET A 1 107 ? -26.384 19.852 17.094 1.00 26.09 386 MET A N 1
ATOM 1584 C CA . MET A 1 107 ? -25.042 19.676 17.630 1.00 25.41 386 MET A CA 1
ATOM 1585 C C . MET A 1 107 ? -24.982 18.324 18.316 1.00 18.61 386 MET A C 1
ATOM 1586 O O . MET A 1 107 ? -25.811 18.031 19.183 1.00 16.38 386 MET A O 1
ATOM 1600 N N A VAL A 1 108 ? -24.003 17.513 17.921 0.65 16.90 394 VAL A N 1
ATOM 1601 N N B VAL A 1 108 ? -24.011 17.501 17.924 0.35 17.08 394 VAL A N 1
ATOM 1602 C CA A VAL A 1 108 ? -23.755 16.212 18.523 0.65 20.10 394 VAL A CA 1
ATOM 1603 C CA B VAL A 1 108 ? -23.759 16.223 18.576 0.35 20.22 394 VAL A CA 1
ATOM 1604 C C A VAL A 1 108 ? -22.299 16.156 18.955 0.65 15.63 394 VAL A C 1
ATOM 1605 C C B VAL A 1 108 ? -22.301 16.189 19.004 0.35 15.67 394 VAL A C 1
ATOM 1606 O O A VAL A 1 108 ? -21.400 16.565 18.211 0.65 13.45 394 VAL A O 1
ATOM 1607 O O B VAL A 1 108 ? -21.415 16.647 18.274 0.35 13.58 394 VAL A O 1
ATOM 1632 N N A THR A 1 109 ? -22.072 15.647 20.158 0.65 16.86 395 THR A N 1
ATOM 1633 N N B THR A 1 109 ? -22.059 15.651 20.191 0.35 16.95 395 THR A N 1
ATOM 1634 C CA A THR A 1 109 ? -20.739 15.435 20.694 0.65 18.59 395 THR A CA 1
ATOM 1635 C CA B THR A 1 109 ? -20.714 15.445 20.696 0.35 18.54 395 THR A CA 1
ATOM 1636 C C A THR A 1 109 ? -20.647 14.014 21.230 0.65 18.43 395 THR A C 1
ATOM 1637 C C B THR A 1 109 ? -20.620 14.042 21.272 0.35 18.42 395 THR A C 1
ATOM 1638 O O A THR A 1 109 ? -21.593 13.510 21.843 0.65 18.77 395 THR A O 1
ATOM 1639 O O B THR A 1 109 ? -21.537 13.580 21.959 0.35 18.84 395 THR A O 1
ATOM 1660 N N . ILE A 1 110 ? -19.509 13.370 20.989 1.00 18.02 396 ILE A N 1
ATOM 1661 C CA . ILE A 1 110 ? -19.208 12.076 21.588 1.00 18.54 396 ILE A CA 1
ATOM 1662 C C . ILE A 1 110 ? -17.740 12.085 21.982 1.00 16.24 396 ILE A C 1
ATOM 1663 O O . ILE A 1 110 ? -16.883 12.499 21.195 1.00 15.69 396 ILE A O 1
ATOM 1679 N N . SER A 1 111 ? -17.457 11.648 23.199 1.00 16.16 397 SER A N 1
ATOM 1680 C CA . SER A 1 111 ? -16.096 11.427 23.649 1.00 18.30 397 SER A CA 1
ATOM 1681 C C . SER A 1 111 ? -15.959 9.993 24.131 1.00 17.97 397 SER A C 1
ATOM 1682 O O . SER A 1 111 ? -16.854 9.459 24.792 1.00 18.63 397 SER A O 1
ATOM 1690 N N . VAL A 1 112 ? -14.842 9.370 23.778 1.00 16.13 398 VAL A N 1
ATOM 1691 C CA . VAL A 1 112 ? -14.424 8.111 24.373 1.00 16.67 398 VAL A CA 1
ATOM 1692 C C . VAL A 1 112 ? -12.990 8.310 24.832 1.00 14.52 398 VAL A C 1
ATOM 1693 O O . VAL A 1 112 ? -12.103 8.549 24.005 1.00 13.23 398 VAL A O 1
ATOM 1706 N N . ASP A 1 113 ? -12.765 8.228 26.141 1.00 15.23 399 ASP A N 1
ATOM 1707 C CA . ASP A 1 113 ? -11.433 8.455 26.690 1.00 18.65 399 ASP A CA 1
ATOM 1708 C C . ASP A 1 113 ? -10.814 9.713 26.085 1.00 15.93 399 ASP A C 1
ATOM 1709 O O . ASP A 1 113 ? -11.369 10.805 26.229 1.00 15.97 399 ASP A O 1
ATOM 1718 N N . GLY A 1 114 ? -9.693 9.584 25.384 1.00 16.64 400 GLY A N 1
ATOM 1719 C CA . GLY A 1 114 ? -8.961 10.758 24.955 1.00 18.10 400 GLY A CA 1
ATOM 1720 C C . GLY A 1 114 ? -9.270 11.286 23.568 1.00 17.40 400 GLY A C 1
ATOM 1721 O O . GLY A 1 114 ? -8.444 12.005 22.998 1.00 18.44 400 GLY A O 1
ATOM 1725 N N . ILE A 1 115 ? -10.431 10.963 23.001 1.00 14.11 401 ILE A N 1
ATOM 1726 C CA . ILE A 1 115 ? -10.826 11.532 21.718 1.00 14.02 401 ILE A CA 1
ATOM 1727 C C . ILE A 1 115 ? -12.231 12.097 21.843 1.00 14.12 401 ILE A C 1
ATOM 1728 O O . ILE A 1 115 ? -13.129 11.446 22.390 1.00 13.65 401 ILE A O 1
ATOM 1744 N N . LEU A 1 116 ? -12.410 13.307 21.326 1.00 15.45 402 LEU A N 1
ATOM 1745 C CA . LEU A 1 116 ? -13.657 14.049 21.399 1.00 15.80 402 LEU A CA 1
ATOM 1746 C C . LEU A 1 116 ? -13.977 14.566 20.008 1.00 13.47 402 LEU A C 1
ATOM 1747 O O . LEU A 1 116 ? -13.092 15.091 19.327 1.00 12.19 402 LEU A O 1
ATOM 1763 N N . THR A 1 117 ? -15.224 14.405 19.578 1.00 12.60 403 THR A N 1
ATOM 1764 C CA . THR A 1 117 ? -15.674 14.995 18.327 1.00 15.28 403 THR A CA 1
ATOM 1765 C C . THR A 1 117 ? -16.956 15.770 18.578 1.00 13.59 403 THR A C 1
ATOM 1766 O O . THR A 1 117 ? -17.888 15.255 19.202 1.00 15.30 403 THR A O 1
ATOM 1777 N N . THR A 1 118 ? -16.984 17.009 18.099 1.00 12.46 404 THR A N 1
ATOM 1778 C CA . THR A 1 118 ? -18.148 17.881 18.177 1.00 16.47 404 THR A CA 1
ATOM 1779 C C . THR A 1 118 ? -18.525 18.274 16.758 1.00 17.07 404 THR A C 1
ATOM 1780 O O . THR A 1 118 ? -17.709 18.860 16.037 1.00 17.06 404 THR A O 1
ATOM 1791 N N . THR A 1 119 ? -19.749 17.943 16.358 1.00 19.20 405 THR A N 1
ATOM 1792 C CA . THR A 1 119 ? -20.223 18.203 15.008 1.00 19.00 405 THR A CA 1
ATOM 1793 C C . THR A 1 119 ? -21.578 18.890 15.054 1.00 18.36 405 THR A C 1
ATOM 1794 O O . THR A 1 119 ? -22.442 18.537 15.863 1.00 18.27 405 THR A O 1
ATOM 1805 N N . GLY A 1 120 ? -21.760 19.876 14.186 1.00 17.44 406 GLY A N 1
ATOM 1806 C CA . GLY A 1 120 ? -23.007 20.615 14.200 1.00 18.05 406 GLY A CA 1
ATOM 1807 C C . GLY A 1 120 ? -23.265 21.297 12.880 1.00 18.76 406 GLY A C 1
ATOM 1808 O O . GLY A 1 120 ? -22.411 21.348 11.992 1.00 17.53 406 GLY A O 1
ATOM 1812 N N . TYR A 1 121 ? -24.470 21.841 12.772 1.00 20.88 407 TYR A N 1
ATOM 1813 C CA . TYR A 1 121 ? -24.865 22.553 11.569 1.00 31.36 407 TYR A CA 1
ATOM 1814 C C . TYR A 1 121 ? -26.149 23.311 11.849 1.00 59.55 407 TYR A C 1
ATOM 1815 O O . TYR A 1 121 ? -26.943 22.922 12.709 1.00 38.03 407 TYR A O 1
ATOM 1833 N N A THR A 1 122 ? -26.326 24.404 11.116 0.63 38.80 408 THR A N 1
ATOM 1834 N N B THR A 1 122 ? -26.343 24.405 11.122 0.37 40.09 408 THR A N 1
ATOM 1835 C CA A THR A 1 122 ? -27.568 25.157 11.162 0.63 34.73 408 THR A CA 1
ATOM 1836 C CA B THR A 1 122 ? -27.578 25.163 11.246 0.37 34.77 408 THR A CA 1
ATOM 1837 C C A THR A 1 122 ? -28.679 24.337 10.523 0.63 36.13 408 THR A C 1
ATOM 1838 C C B THR A 1 122 ? -28.694 24.420 10.523 0.37 36.24 408 THR A C 1
ATOM 1839 O O A THR A 1 122 ? -28.516 23.813 9.418 0.63 34.84 408 THR A O 1
ATOM 1840 O O B THR A 1 122 ? -28.551 24.050 9.354 0.37 35.26 408 THR A O 1
ATOM 1861 N N . GLN A 1 123 ? -29.801 24.209 11.224 1.00 40.94 409 GLN A N 1
ATOM 1862 C CA . GLN A 1 123 ? -30.949 23.468 10.705 1.00 48.99 409 GLN A CA 1
ATOM 1863 C C . GLN A 1 123 ? -32.195 24.238 11.116 1.00 62.58 409 GLN A C 1
ATOM 1864 O O . GLN A 1 123 ? -32.511 24.319 12.308 1.00 49.71 409 GLN A O 1
ATOM 1878 N N . GLU A 1 124 ? -32.891 24.811 10.135 1.00 99.47 410 GLU A N 1
ATOM 1879 C CA . GLU A 1 124 ? -33.997 25.713 10.435 1.00 112.94 410 GLU A CA 1
ATOM 1880 C C . GLU A 1 124 ? -35.105 24.991 11.191 1.00 111.69 410 GLU A C 1
ATOM 1881 O O . GLU A 1 124 ? -35.503 25.407 12.285 1.00 120.19 410 GLU A O 1
ATOM 1893 N N . ASP A 1 125 ? -35.616 23.904 10.623 1.00 87.91 411 ASP A N 1
ATOM 1894 C CA . ASP A 1 125 ? -36.732 23.192 11.227 1.00 82.00 411 ASP A CA 1
ATOM 1895 C C . ASP A 1 125 ? -36.219 22.232 12.298 1.00 73.91 411 ASP A C 1
ATOM 1896 O O . ASP A 1 125 ? -35.053 21.828 12.302 1.00 65.86 411 ASP A O 1
ATOM 1905 N N . TYR A 1 126 ? -37.116 21.864 13.214 1.00 79.19 412 TYR A N 1
ATOM 1906 C CA . TYR A 1 126 ? -36.701 21.516 14.570 1.00 77.70 412 TYR A CA 1
ATOM 1907 C C . TYR A 1 126 ? -37.791 20.711 15.263 1.00 76.51 412 TYR A C 1
ATOM 1908 O O . TYR A 1 126 ? -38.967 21.084 15.219 1.00 77.88 412 TYR A O 1
ATOM 1926 N N . THR A 1 127 ? -37.392 19.595 15.887 1.00 72.99 413 THR A N 1
ATOM 1927 C CA . THR A 1 127 ? -38.301 18.696 16.598 1.00 70.30 413 THR A CA 1
ATOM 1928 C C . THR A 1 127 ? -37.826 18.513 18.041 1.00 67.30 413 THR A C 1
ATOM 1929 O O . THR A 1 127 ? -37.173 19.403 18.593 1.00 65.73 413 THR A O 1
ATOM 1940 N N . MET A 1 128 ? -38.141 17.379 18.668 1.00 67.49 414 MET A N 1
ATOM 1941 C CA . MET A 1 128 ? -37.780 17.137 20.058 1.00 67.73 414 MET A CA 1
ATOM 1942 C C . MET A 1 128 ? -37.003 15.836 20.185 1.00 61.67 414 MET A C 1
ATOM 1943 O O . MET A 1 128 ? -37.159 14.917 19.376 1.00 62.80 414 MET A O 1
ATOM 1957 N N . LEU A 1 129 ? -36.169 15.768 21.218 1.00 52.38 415 LEU A N 1
ATOM 1958 C CA . LEU A 1 129 ? -35.432 14.560 21.552 1.00 49.26 415 LEU A CA 1
ATOM 1959 C C . LEU A 1 129 ? -36.193 13.745 22.595 1.00 51.67 415 LEU A C 1
ATOM 1960 O O . LEU A 1 129 ? -37.001 14.272 23.364 1.00 51.67 415 LEU A O 1
ATOM 1976 N N . GLY A 1 130 ? -35.919 12.446 22.613 1.00 55.02 416 GLY A N 1
ATOM 1977 C CA . GLY A 1 130 ? -36.546 11.524 23.538 1.00 58.58 416 GLY A CA 1
ATOM 1978 C C . GLY A 1 130 ? -37.484 10.567 22.824 1.00 61.05 416 GLY A C 1
ATOM 1979 O O . GLY A 1 130 ? -37.559 10.516 21.593 1.00 58.18 416 GLY A O 1
ATOM 1983 N N . SER A 1 131 ? -38.208 9.792 23.628 1.00 68.40 417 SER A N 1
ATOM 1984 C CA . SER A 1 131 ? -39.180 8.845 23.099 1.00 73.31 417 SER A CA 1
ATOM 1985 C C . SER A 1 131 ? -39.995 8.280 24.251 1.00 76.10 417 SER A C 1
ATOM 1986 O O . SER A 1 131 ? -39.597 8.361 25.417 1.00 76.60 417 SER A O 1
ATOM 1994 N N . ASP A 1 132 ? -41.143 7.706 23.902 1.00 77.10 418 ASP A N 1
ATOM 1995 C CA . ASP A 1 132 ? -41.974 6.979 24.849 1.00 80.13 418 ASP A CA 1
ATOM 1996 C C . ASP A 1 132 ? -41.671 5.487 24.859 1.00 78.10 418 ASP A C 1
ATOM 1997 O O . ASP A 1 132 ? -42.354 4.734 25.562 1.00 76.21 418 ASP A O 1
ATOM 2006 N N . ASP A 1 133 ? -40.678 5.047 24.093 1.00 80.98 419 ASP A N 1
ATOM 2007 C CA . ASP A 1 133 ? -40.290 3.647 24.048 1.00 82.94 419 ASP A CA 1
ATOM 2008 C C . ASP A 1 133 ? -39.308 3.340 25.174 1.00 79.83 419 ASP A C 1
ATOM 2009 O O . ASP A 1 133 ? -38.729 4.233 25.795 1.00 83.67 419 ASP A O 1
ATOM 2018 N N . PHE A 1 134 ? -39.120 2.048 25.427 1.00 70.13 420 PHE A N 1
ATOM 2019 C CA . PHE A 1 134 ? -38.297 1.604 26.536 1.00 62.68 420 PHE A CA 1
ATOM 2020 C C . PHE A 1 134 ? -36.843 2.031 26.352 1.00 53.01 420 PHE A C 1
ATOM 2021 O O . PHE A 1 134 ? -36.391 2.373 25.255 1.00 50.92 420 PHE A O 1
ATOM 2038 N N . PHE A 1 135 ? -36.115 2.009 27.463 1.00 46.96 421 PHE A N 1
ATOM 2039 C CA . PHE A 1 135 ? -34.682 2.269 27.513 1.00 38.01 421 PHE A CA 1
ATOM 2040 C C . PHE A 1 135 ? -33.996 0.942 27.815 1.00 30.74 421 PHE A C 1
ATOM 2041 O O . PHE A 1 135 ? -34.248 0.338 28.864 1.00 30.09 421 PHE A O 1
ATOM 2058 N N . TYR A 1 136 ? -33.167 0.468 26.890 1.00 25.22 422 TYR A N 1
ATOM 2059 C CA . TYR A 1 136 ? -32.508 -0.822 27.040 1.00 24.33 422 TYR A CA 1
ATOM 2060 C C . TYR A 1 136 ? -31.040 -0.613 27.383 1.00 22.26 422 TYR A C 1
ATOM 2061 O O . TYR A 1 136 ? -30.365 0.233 26.786 1.00 20.27 422 TYR A O 1
ATOM 2079 N N . VAL A 1 137 ? -30.558 -1.387 28.353 1.00 22.93 423 VAL A N 1
ATOM 2080 C CA . VAL A 1 137 ? -29.173 -1.335 28.801 1.00 21.86 423 VAL A CA 1
ATOM 2081 C C . VAL A 1 137 ? -28.623 -2.753 28.857 1.00 21.66 423 VAL A C 1
ATOM 2082 O O . VAL A 1 137 ? -29.204 -3.623 29.516 1.00 21.99 423 VAL A O 1
ATOM 2095 N N . GLY A 1 138 ? -27.490 -2.973 28.194 1.00 19.01 424 GLY A N 1
ATOM 2096 C CA . GLY A 1 138 ? -26.808 -4.249 28.230 1.00 20.78 424 GLY A CA 1
ATOM 2097 C C . GLY A 1 138 ? -27.345 -5.295 27.282 1.00 20.47 424 GLY A C 1
ATOM 2098 O O . GLY A 1 138 ? -26.782 -6.396 27.220 1.00 21.41 424 GLY A O 1
ATOM 2102 N N . GLY A 1 139 ? -28.400 -4.994 26.542 1.00 21.64 425 GLY A N 1
ATOM 2103 C CA . GLY A 1 139 ? -28.992 -5.956 25.639 1.00 24.34 425 GLY A CA 1
ATOM 2104 C C . GLY A 1 139 ? -30.413 -5.543 25.308 1.00 26.56 425 GLY A C 1
ATOM 2105 O O . GLY A 1 139 ? -30.870 -4.467 25.688 1.00 27.22 425 GLY A O 1
ATOM 2109 N N . SER A 1 140 ? -31.105 -6.429 24.599 1.00 27.91 426 SER A N 1
ATOM 2110 C CA . SER A 1 140 ? -32.468 -6.143 24.173 1.00 29.40 426 SER A CA 1
ATOM 2111 C C . SER A 1 140 ? -33.144 -7.450 23.780 1.00 30.07 426 SER A C 1
ATOM 2112 O O . SER A 1 140 ? -32.464 -8.445 23.494 1.00 26.70 426 SER A O 1
ATOM 2120 N N . PRO A 1 141 ? -34.481 -7.481 23.758 1.00 31.09 427 PRO A N 1
ATOM 2121 C CA . PRO A 1 141 ? -35.182 -8.712 23.370 1.00 32.59 427 PRO A CA 1
ATOM 2122 C C . PRO A 1 141 ? -34.818 -9.155 21.961 1.00 32.85 427 PRO A C 1
ATOM 2123 O O . PRO A 1 141 ? -34.593 -8.340 21.064 1.00 29.39 427 PRO A O 1
ATOM 2134 N N . SER A 1 142 ? -34.782 -10.478 21.775 1.00 39.89 428 SER A N 1
ATOM 2135 C CA . SER A 1 142 ? -34.368 -11.052 20.499 1.00 43.22 428 SER A CA 1
ATOM 2136 C C . SER A 1 142 ? -35.282 -10.631 19.358 1.00 39.57 428 SER A C 1
ATOM 2137 O O . SER A 1 142 ? -34.823 -10.464 18.222 1.00 37.13 428 SER A O 1
ATOM 2145 N N . THR A 1 143 ? -36.573 -10.469 19.632 1.00 41.77 429 THR A N 1
ATOM 2146 C CA . THR A 1 143 ? -37.551 -10.114 18.618 1.00 63.99 429 THR A CA 1
ATOM 2147 C C . THR A 1 143 ? -37.824 -8.619 18.567 1.00 140.48 429 THR A C 1
ATOM 2148 O O . THR A 1 143 ? -38.816 -8.206 17.962 1.00 78.71 429 THR A O 1
ATOM 2159 N N . ALA A 1 144 ? -36.986 -7.804 19.199 1.00 96.73 430 ALA A N 1
ATOM 2160 C CA . ALA A 1 144 ? -37.176 -6.361 19.196 1.00 69.47 430 ALA A CA 1
ATOM 2161 C C . ALA A 1 144 ? -36.514 -5.760 17.963 1.00 58.88 430 ALA A C 1
ATOM 2162 O O . ALA A 1 144 ? -35.333 -6.010 17.701 1.00 41.40 430 ALA A O 1
ATOM 2169 N N . ASP A 1 145 ? -37.274 -4.973 17.210 1.00 83.13 431 ASP A N 1
ATOM 2170 C CA . ASP A 1 145 ? -36.751 -4.276 16.037 1.00 74.97 431 ASP A CA 1
ATOM 2171 C C . ASP A 1 145 ? -36.255 -2.912 16.507 1.00 65.04 431 ASP A C 1
ATOM 2172 O O . ASP A 1 145 ? -37.033 -1.959 16.620 1.00 66.44 431 ASP A O 1
ATOM 2181 N N . LEU A 1 146 ? -34.963 -2.821 16.799 1.00 53.75 432 LEU A N 1
ATOM 2182 C CA . LEU A 1 146 ? -34.397 -1.591 17.328 1.00 45.73 432 LEU A CA 1
ATOM 2183 C C . LEU A 1 146 ? -33.782 -0.794 16.190 1.00 40.59 432 LEU A C 1
ATOM 2184 O O . LEU A 1 146 ? -32.789 -1.244 15.598 1.00 38.75 432 LEU A O 1
ATOM 2200 N N . PRO A 1 147 ? -34.315 0.378 15.848 1.00 39.13 433 PRO A N 1
ATOM 2201 C CA . PRO A 1 147 ? -33.732 1.148 14.745 1.00 37.34 433 PRO A CA 1
ATOM 2202 C C . PRO A 1 147 ? -32.292 1.543 15.037 1.00 34.36 433 PRO A C 1
ATOM 2203 O O . PRO A 1 147 ? -31.896 1.732 16.188 1.00 32.06 433 PRO A O 1
ATOM 2214 N N . GLY A 1 148 ? -31.503 1.649 13.970 1.00 38.75 434 GLY A N 1
ATOM 2215 C CA . GLY A 1 148 ? -30.139 2.128 14.083 1.00 39.50 434 GLY A CA 1
ATOM 2216 C C . GLY A 1 148 ? -29.226 1.265 14.919 1.00 40.09 434 GLY A C 1
ATOM 2217 O O . GLY A 1 148 ? -28.216 1.761 15.424 1.00 40.07 434 GLY A O 1
ATOM 2221 N N . SER A 1 149 ? -29.547 -0.019 15.079 1.00 41.18 435 SER A N 1
ATOM 2222 C CA . SER A 1 149 ? -28.727 -0.916 15.879 1.00 41.46 435 SER A CA 1
ATOM 2223 C C . SER A 1 149 ? -27.898 -1.798 14.958 1.00 42.55 435 SER A C 1
ATOM 2224 O O . SER A 1 149 ? -28.452 -2.716 14.335 1.00 43.99 435 SER A O 1
ATOM 2232 N N . PRO A 1 150 ? -26.582 -1.581 14.842 1.00 43.91 436 PRO A N 1
ATOM 2233 C CA . PRO A 1 150 ? -25.779 -2.440 13.960 1.00 44.66 436 PRO A CA 1
ATOM 2234 C C . PRO A 1 150 ? -25.458 -3.807 14.541 1.00 45.35 436 PRO A C 1
ATOM 2235 O O . PRO A 1 150 ? -25.117 -4.715 13.770 1.00 46.57 436 PRO A O 1
ATOM 2246 N N . VAL A 1 151 ? -25.558 -3.993 15.858 1.00 44.60 437 VAL A N 1
ATOM 2247 C CA . VAL A 1 151 ? -25.224 -5.263 16.490 1.00 41.79 437 VAL A CA 1
ATOM 2248 C C . VAL A 1 151 ? -26.487 -5.876 17.075 1.00 37.44 437 VAL A C 1
ATOM 2249 O O . VAL A 1 151 ? -27.435 -5.173 17.443 1.00 38.20 437 VAL A O 1
ATOM 2262 N N . SER A 1 152 ? -26.489 -7.204 17.169 1.00 34.00 438 SER A N 1
ATOM 2263 C CA . SER A 1 152 ? -27.586 -7.936 17.779 1.00 34.89 438 SER A CA 1
ATOM 2264 C C . SER A 1 152 ? -27.180 -8.683 19.042 1.00 37.18 438 SER A C 1
ATOM 2265 O O . SER A 1 152 ? -28.062 -9.150 19.770 1.00 40.59 438 SER A O 1
ATOM 2273 N N . ASN A 1 153 ? -25.886 -8.802 19.328 1.00 37.55 439 ASN A N 1
ATOM 2274 C CA . ASN A 1 153 ? -25.447 -9.420 20.570 1.00 38.36 439 ASN A CA 1
ATOM 2275 C C . ASN A 1 153 ? -25.842 -8.558 21.764 1.00 33.50 439 ASN A C 1
ATOM 2276 O O . ASN A 1 153 ? -25.763 -7.327 21.711 1.00 30.14 439 ASN A O 1
ATOM 2287 N N . ASN A 1 154 ? -26.276 -9.211 22.841 1.00 31.22 440 ASN A N 1
ATOM 2288 C CA . ASN A 1 154 ? -26.324 -8.549 24.133 1.00 28.43 440 ASN A CA 1
ATOM 2289 C C . ASN A 1 154 ? -24.901 -8.332 24.640 1.00 26.59 440 ASN A C 1
ATOM 2290 O O . ASN A 1 154 ? -23.957 -9.019 24.239 1.00 25.54 440 ASN A O 1
ATOM 2301 N N . PHE A 1 155 ? -24.763 -7.382 25.556 1.00 25.67 441 PHE A N 1
ATOM 2302 C CA . PHE A 1 155 ? -23.460 -7.061 26.113 1.00 24.83 441 PHE A CA 1
ATOM 2303 C C . PHE A 1 155 ? -22.954 -8.181 27.013 1.00 27.16 441 PHE A C 1
ATOM 2304 O O . PHE A 1 155 ? -23.728 -8.851 27.705 1.00 29.78 441 PHE A O 1
ATOM 2321 N N . MET A 1 156 ? -21.641 -8.386 26.989 1.00 28.13 442 MET A N 1
ATOM 2322 C CA . MET A 1 156 ? -20.951 -9.276 27.918 1.00 30.93 442 MET A CA 1
ATOM 2323 C C . MET A 1 156 ? -19.819 -8.468 28.537 1.00 28.90 442 MET A C 1
ATOM 2324 O O . MET A 1 156 ? -18.780 -8.264 27.902 1.00 29.32 442 MET A O 1
ATOM 2338 N N . GLY A 1 157 ? -20.016 -8.022 29.768 1.00 26.65 443 GLY A N 1
ATOM 2339 C CA . GLY A 1 157 ? -19.023 -7.199 30.425 1.00 26.30 443 GLY A CA 1
ATOM 2340 C C . GLY A 1 157 ? -19.674 -6.377 31.518 1.00 27.05 443 GLY A C 1
ATOM 2341 O O . GLY A 1 157 ? -20.760 -6.704 31.994 1.00 28.38 443 GLY A O 1
ATOM 2345 N N . CYS A 1 158 ? -18.991 -5.297 31.883 1.00 24.30 444 CYS A N 1
ATOM 2346 C CA . CYS A 1 158 ? -19.407 -4.451 32.990 1.00 24.02 444 CYS A CA 1
ATOM 2347 C C . CYS A 1 158 ? -19.831 -3.086 32.475 1.00 20.65 444 CYS A C 1
ATOM 2348 O O . CYS A 1 158 ? -19.145 -2.488 31.636 1.00 19.64 444 CYS A O 1
ATOM 2355 N N . LEU A 1 159 ? -20.957 -2.605 32.979 1.00 20.94 445 LEU A N 1
ATOM 2356 C CA . LEU A 1 159 ? -21.435 -1.260 32.712 1.00 22.45 445 LEU A CA 1
ATOM 2357 C C . LEU A 1 159 ? -21.578 -0.539 34.042 1.00 22.54 445 LEU A C 1
ATOM 2358 O O . LEU A 1 159 ? -22.122 -1.089 35.005 1.00 22.97 445 LEU A O 1
ATOM 2374 N N . LYS A 1 160 ? -21.105 0.696 34.075 1.00 23.43 446 LYS A N 1
ATOM 2375 C CA . LYS A 1 160 ? -20.996 1.470 35.298 1.00 27.78 446 LYS A CA 1
ATOM 2376 C C . LYS A 1 160 ? -21.571 2.854 35.062 1.00 25.11 446 LYS A C 1
ATOM 2377 O O . LYS A 1 160 ? -21.317 3.467 34.022 1.00 22.34 446 LYS A O 1
ATOM 2396 N N . GLU A 1 161 ? -22.364 3.324 36.022 1.00 27.64 447 GLU A N 1
ATOM 2397 C CA . GLU A 1 161 ? -22.842 4.702 36.051 1.00 34.69 447 GLU A CA 1
ATOM 2398 C C . GLU A 1 161 ? -23.502 5.097 34.734 1.00 38.56 447 GLU A C 1
ATOM 2399 O O . GLU A 1 161 ? -23.254 6.170 34.183 1.00 37.14 447 GLU A O 1
ATOM 2411 N N . VAL A 1 162 ? -24.359 4.217 34.222 1.00 43.28 448 VAL A N 1
ATOM 2412 C CA . VAL A 1 162 ? -25.147 4.572 33.047 1.00 28.17 448 VAL A CA 1
ATOM 2413 C C . VAL A 1 162 ? -26.145 5.644 33.464 1.00 25.65 448 VAL A C 1
ATOM 2414 O O . VAL A 1 162 ? -26.906 5.467 34.422 1.00 24.14 448 VAL A O 1
ATOM 2427 N N . VAL A 1 163 ? -26.120 6.777 32.770 1.00 26.32 449 VAL A N 1
ATOM 2428 C CA . VAL A 1 163 ? -26.932 7.927 33.146 1.00 28.52 449 VAL A CA 1
ATOM 2429 C C . VAL A 1 163 ? -27.487 8.582 31.892 1.00 26.93 449 VAL A C 1
ATOM 2430 O O . VAL A 1 163 ? -26.782 8.732 30.889 1.00 26.66 449 VAL A O 1
ATOM 2443 N N . TYR A 1 164 ? -28.765 8.945 31.952 1.00 25.16 450 TYR A N 1
ATOM 2444 C CA . TYR A 1 164 ? -29.426 9.738 30.927 1.00 26.55 450 TYR A CA 1
ATOM 2445 C C . TYR A 1 164 ? -29.964 10.998 31.585 1.00 27.02 450 TYR A C 1
ATOM 2446 O O . TYR A 1 164 ? -30.634 10.919 32.619 1.00 27.38 450 TYR A O 1
ATOM 2464 N N . LYS A 1 165 ? -29.684 12.152 30.987 1.00 28.11 451 LYS A N 1
ATOM 2465 C CA . LYS A 1 165 ? -30.191 13.409 31.516 1.00 33.68 451 LYS A CA 1
ATOM 2466 C C . LYS A 1 165 ? -30.594 14.318 30.368 1.00 28.35 451 LYS A C 1
ATOM 2467 O O . LYS A 1 165 ? -29.979 14.308 29.299 1.00 25.39 451 LYS A O 1
ATOM 2486 N N . ASN A 1 166 ? -31.639 15.103 30.605 1.00 29.83 452 ASN A N 1
ATOM 2487 C CA . ASN A 1 166 ? -32.043 16.157 29.683 1.00 31.80 452 ASN A CA 1
ATOM 2488 C C . ASN A 1 166 ? -32.327 17.405 30.520 1.00 37.11 452 ASN A C 1
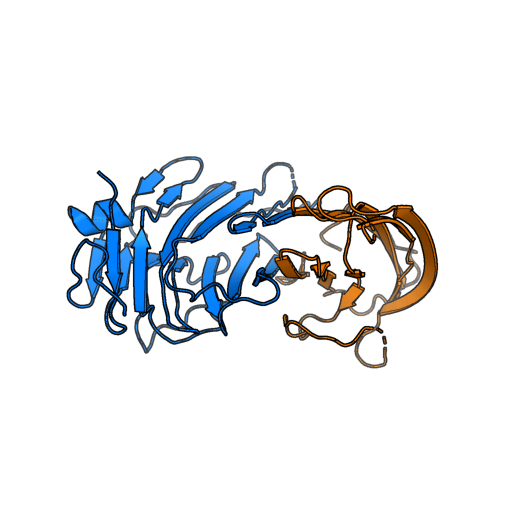ATOM 2489 O O . ASN A 1 166 ? -31.843 17.553 31.649 1.00 35.92 452 ASN A O 1
ATOM 2500 N N . ASN A 1 167 ? -33.112 18.332 29.966 1.00 42.49 453 ASN A N 1
ATOM 2501 C CA . ASN A 1 167 ? -33.396 19.587 30.651 1.00 46.35 453 ASN A CA 1
ATOM 2502 C C . ASN A 1 167 ? -34.404 19.440 31.782 1.00 51.03 453 ASN A C 1
ATOM 2503 O O . ASN A 1 167 ? -34.623 20.408 32.518 1.00 56.68 453 ASN A O 1
ATOM 2514 N N . ASP A 1 168 ? -35.022 18.275 31.932 1.00 48.18 454 ASP A N 1
ATOM 2515 C CA . ASP A 1 168 ? -36.071 18.072 32.923 1.00 59.52 454 ASP A CA 1
ATOM 2516 C C . ASP A 1 168 ? -35.697 17.068 33.998 1.00 54.54 454 ASP A C 1
ATOM 2517 O O . ASP A 1 168 ? -35.944 17.317 35.178 1.00 49.46 454 ASP A O 1
ATOM 2526 N N . VAL A 1 169 ? -35.105 15.935 33.626 1.00 55.59 455 VAL A N 1
ATOM 2527 C CA . VAL A 1 169 ? -34.857 14.853 34.566 1.00 54.48 455 VAL A CA 1
ATOM 2528 C C . VAL A 1 169 ? -33.474 14.273 34.315 1.00 47.73 455 VAL A C 1
ATOM 2529 O O . VAL A 1 169 ? -32.867 14.474 33.261 1.00 43.84 455 VAL A O 1
ATOM 2542 N N . ARG A 1 170 ? -32.973 13.557 35.321 1.00 46.20 456 ARG A N 1
ATOM 2543 C CA . ARG A 1 170 ? -31.708 12.833 35.239 1.00 42.61 456 ARG A CA 1
ATOM 2544 C C . ARG A 1 170 ? -31.944 11.418 35.751 1.00 40.20 456 ARG A C 1
ATOM 2545 O O . ARG A 1 170 ? -32.187 11.219 36.945 1.00 41.71 456 ARG A O 1
ATOM 2566 N N . LEU A 1 171 ? -31.876 10.438 34.857 1.00 35.91 457 LEU A N 1
ATOM 2567 C CA . LEU A 1 171 ? -32.142 9.046 35.199 1.00 36.66 457 LEU A CA 1
ATOM 2568 C C . LEU A 1 171 ? -30.821 8.319 35.431 1.00 36.22 457 LEU A C 1
ATOM 2569 O O . LEU A 1 171 ? -30.001 8.202 34.514 1.00 34.91 457 LEU A O 1
ATOM 2585 N N . GLU A 1 172 ? -30.617 7.835 36.658 1.00 35.52 458 GLU A N 1
ATOM 2586 C CA . GLU A 1 172 ? -29.428 7.052 37.002 1.00 34.19 458 GLU A CA 1
ATOM 2587 C C . GLU A 1 172 ? -29.776 5.576 36.836 1.00 34.89 458 GLU A C 1
ATOM 2588 O O . GLU A 1 172 ? -30.111 4.865 37.786 1.00 36.50 458 GLU A O 1
ATOM 2600 N N . LEU A 1 173 ? -29.681 5.110 35.588 1.00 32.48 459 LEU A N 1
ATOM 2601 C CA . LEU A 1 173 ? -30.226 3.803 35.235 1.00 32.36 459 LEU A CA 1
ATOM 2602 C C . LEU A 1 173 ? -29.498 2.672 35.952 1.00 29.98 459 LEU A C 1
ATOM 2603 O O . LEU A 1 173 ? -30.134 1.732 36.442 1.00 29.43 459 LEU A O 1
ATOM 2619 N N . SER A 1 174 ? -28.167 2.737 36.018 1.00 27.30 460 SER A N 1
ATOM 2620 C CA . SER A 1 174 ? -27.421 1.700 36.722 1.00 27.60 460 SER A CA 1
ATOM 2621 C C . SER A 1 174 ? -27.819 1.643 38.190 1.00 31.56 460 SER A C 1
ATOM 2622 O O . SER A 1 174 ? -28.032 0.558 38.745 1.00 31.48 460 SER A O 1
ATOM 2630 N N . ARG A 1 175 ? -27.934 2.805 38.836 1.00 34.20 461 ARG A N 1
ATOM 2631 C CA . ARG A 1 175 ? -28.320 2.832 40.241 1.00 40.04 461 ARG A CA 1
ATOM 2632 C C . ARG A 1 175 ? -29.755 2.350 40.422 1.00 39.64 461 ARG A C 1
ATOM 2633 O O . ARG A 1 175 ? -30.039 1.532 41.305 1.00 39.91 461 ARG A O 1
ATOM 2654 N N . LEU A 1 176 ? -30.675 2.846 39.588 1.00 38.75 462 LEU A N 1
ATOM 2655 C CA . LEU A 1 176 ? -32.063 2.403 39.664 1.00 39.97 462 LEU A CA 1
ATOM 2656 C C . LEU A 1 176 ? -32.162 0.889 39.544 1.00 40.91 462 LEU A C 1
ATOM 2657 O O . LEU A 1 176 ? -32.942 0.251 40.262 1.00 43.39 462 LEU A O 1
ATOM 2673 N N . ALA A 1 177 ? -31.385 0.297 38.636 1.00 37.87 463 ALA A N 1
ATOM 2674 C CA . ALA A 1 177 ? -31.351 -1.156 38.522 1.00 35.99 463 ALA A CA 1
ATOM 2675 C C . ALA A 1 177 ? -30.850 -1.786 39.814 1.00 37.06 463 ALA A C 1
ATOM 2676 O O . ALA A 1 177 ? -31.449 -2.735 40.333 1.00 37.93 463 ALA A O 1
ATOM 2683 N N . LYS A 1 178 ? -29.749 -1.260 40.353 1.00 38.34 464 LYS A N 1
ATOM 2684 C CA . LYS A 1 178 ? -29.154 -1.836 41.552 1.00 42.15 464 LYS A CA 1
ATOM 2685 C C . LYS A 1 178 ? -30.088 -1.732 42.749 1.00 44.04 464 LYS A C 1
ATOM 2686 O O . LYS A 1 178 ? -30.110 -2.630 43.598 1.00 46.94 464 LYS A O 1
ATOM 2705 N N . GLN A 1 179 ? -30.866 -0.656 42.832 1.00 42.35 465 GLN A N 1
ATOM 2706 C CA . GLN A 1 179 ? -31.723 -0.404 43.982 1.00 45.06 465 GLN A CA 1
ATOM 2707 C C . GLN A 1 179 ? -33.161 -0.836 43.751 1.00 48.64 465 GLN A C 1
ATOM 2708 O O . GLN A 1 179 ? -33.770 -1.445 44.635 1.00 48.91 465 GLN A O 1
ATOM 2722 N N . GLY A 1 180 ? -33.716 -0.536 42.581 1.00 50.45 466 GLY A N 1
ATOM 2723 C CA . GLY A 1 180 ? -35.074 -0.923 42.269 1.00 53.70 466 GLY A CA 1
ATOM 2724 C C . GLY A 1 180 ? -35.974 0.263 42.007 1.00 54.63 466 GLY A C 1
ATOM 2725 O O . GLY A 1 180 ? -35.898 1.284 42.699 1.00 56.08 466 GLY A O 1
ATOM 2729 N N . ASP A 1 181 ? -36.830 0.138 40.999 1.00 53.28 467 ASP A N 1
ATOM 2730 C CA . ASP A 1 181 ? -37.798 1.169 40.659 1.00 55.34 467 ASP A CA 1
ATOM 2731 C C . ASP A 1 181 ? -38.963 0.489 39.964 1.00 54.98 467 ASP A C 1
ATOM 2732 O O . ASP A 1 181 ? -38.764 -0.523 39.281 1.00 50.29 467 ASP A O 1
ATOM 2741 N N . PRO A 1 182 ? -40.189 0.994 40.131 1.00 61.21 468 PRO A N 1
ATOM 2742 C CA . PRO A 1 182 ? -41.326 0.358 39.447 1.00 63.21 468 PRO A CA 1
ATOM 2743 C C . PRO A 1 182 ? -41.197 0.354 37.935 1.00 59.56 468 PRO A C 1
ATOM 2744 O O . PRO A 1 182 ? -41.765 -0.529 37.280 1.00 58.20 468 PRO A O 1
ATOM 2755 N N . LYS A 1 183 ? -40.467 1.314 37.360 1.00 57.63 469 LYS A N 1
ATOM 2756 C CA . LYS A 1 183 ? -40.286 1.388 35.917 1.00 57.10 469 LYS A CA 1
ATOM 2757 C C . LYS A 1 183 ? -39.121 0.547 35.413 1.00 52.27 469 LYS A C 1
ATOM 2758 O O . LYS A 1 183 ? -39.037 0.291 34.205 1.00 50.33 469 LYS A O 1
ATOM 2777 N N . MET A 1 184 ? -38.220 0.129 36.299 1.00 49.33 470 MET A N 1
ATOM 2778 C CA . MET A 1 184 ? -37.048 -0.636 35.901 1.00 45.43 470 MET A CA 1
ATOM 2779 C C . MET A 1 184 ? -37.349 -2.125 35.995 1.00 43.20 470 MET A C 1
ATOM 2780 O O . MET A 1 184 ? -37.781 -2.617 37.042 1.00 42.42 470 MET A O 1
ATOM 2794 N N . LYS A 1 185 ? -37.120 -2.831 34.894 1.00 38.96 471 LYS A N 1
ATOM 2795 C CA . LYS A 1 185 ? -37.286 -4.273 34.820 1.00 41.86 471 LYS A CA 1
ATOM 2796 C C . LYS A 1 185 ? -35.996 -4.883 34.294 1.00 37.91 471 LYS A C 1
ATOM 2797 O O . LYS A 1 185 ? -35.356 -4.328 33.397 1.00 35.40 471 LYS A O 1
ATOM 2816 N N . ILE A 1 186 ? -35.617 -6.023 34.858 1.00 37.67 472 ILE A N 1
ATOM 2817 C CA . ILE A 1 186 ? -34.388 -6.712 34.491 1.00 35.40 472 ILE A CA 1
ATOM 2818 C C . ILE A 1 186 ? -34.753 -8.051 33.872 1.00 37.84 472 ILE A C 1
ATOM 2819 O O . ILE A 1 186 ? -35.501 -8.833 34.470 1.00 37.84 472 ILE A O 1
ATOM 2835 N N . HIS A 1 187 ? -34.223 -8.313 32.684 1.00 40.15 473 HIS A N 1
ATOM 2836 C CA . HIS A 1 187 ? -34.336 -9.626 32.063 1.00 44.60 473 HIS A CA 1
ATOM 2837 C C . HIS A 1 187 ? -33.156 -10.468 32.532 1.00 42.09 473 HIS A C 1
ATOM 2838 O O . HIS A 1 187 ? -32.000 -10.117 32.277 1.00 40.34 473 HIS A O 1
ATOM 2852 N N . GLY A 1 188 ? -33.445 -11.557 33.235 1.00 40.59 474 GLY A N 1
ATOM 2853 C CA . GLY A 1 188 ? -32.395 -12.376 33.794 1.00 37.71 474 GLY A CA 1
ATOM 2854 C C . GLY A 1 188 ? -31.891 -11.811 35.107 1.00 38.02 474 GLY A C 1
ATOM 2855 O O . GLY A 1 188 ? -32.492 -10.919 35.711 1.00 37.25 474 GLY A O 1
ATOM 2859 N N . VAL A 1 189 ? -30.757 -12.347 35.549 1.00 40.71 475 VAL A N 1
ATOM 2860 C CA . VAL A 1 189 ? -30.163 -11.989 36.832 1.00 43.15 475 VAL A CA 1
ATOM 2861 C C . VAL A 1 189 ? -28.737 -11.518 36.594 1.00 40.65 475 VAL A C 1
ATOM 2862 O O . VAL A 1 189 ? -27.971 -12.167 35.873 1.00 39.80 475 VAL A O 1
ATOM 2875 N N . VAL A 1 190 ? -28.387 -10.389 37.201 1.00 39.59 476 VAL A N 1
ATOM 2876 C CA . VAL A 1 190 ? -27.048 -9.829 37.102 1.00 38.10 476 VAL A CA 1
ATOM 2877 C C . VAL A 1 190 ? -26.550 -9.500 38.500 1.00 38.67 476 VAL A C 1
ATOM 2878 O O . VAL A 1 190 ? -27.330 -9.092 39.371 1.00 40.23 476 VAL A O 1
ATOM 2891 N N . ALA A 1 191 ? -25.254 -9.680 38.710 1.00 37.10 477 ALA A N 1
ATOM 2892 C CA . ALA A 1 191 ? -24.609 -9.221 39.929 1.00 37.59 477 ALA A CA 1
ATOM 2893 C C . ALA A 1 191 ? -24.294 -7.739 39.792 1.00 38.23 477 ALA A C 1
ATOM 2894 O O . ALA A 1 191 ? -23.777 -7.299 38.759 1.00 35.91 477 ALA A O 1
ATOM 2901 N N . PHE A 1 192 ? -24.603 -6.965 40.828 1.00 36.59 478 PHE A N 1
ATOM 2902 C CA . PHE A 1 192 ? -24.402 -5.517 40.776 1.00 35.10 478 PHE A CA 1
ATOM 2903 C C . PHE A 1 192 ? -22.982 -5.162 41.218 1.00 35.96 478 PHE A C 1
ATOM 2904 O O . PHE A 1 192 ? -22.740 -4.371 42.128 1.00 36.37 478 PHE A O 1
ATOM 2921 N N . LYS A 1 193 ? -22.036 -5.789 40.526 1.00 36.45 479 LYS A N 1
ATOM 2922 C CA . LYS A 1 193 ? -20.616 -5.509 40.654 1.00 40.65 479 LYS A CA 1
ATOM 2923 C C . LYS A 1 193 ? -19.985 -5.787 39.294 1.00 42.46 479 LYS A C 1
ATOM 2924 O O . LYS A 1 193 ? -20.685 -6.070 38.316 1.00 40.30 479 LYS A O 1
ATOM 2943 N N . CYS A 1 194 ? -18.659 -5.717 39.226 1.00 46.63 480 CYS A N 1
ATOM 2944 C CA . CYS A 1 194 ? -17.926 -6.052 38.007 1.00 46.60 480 CYS A CA 1
ATOM 2945 C C . CYS A 1 194 ? -17.130 -7.324 38.276 1.00 49.86 480 CYS A C 1
ATOM 2946 O O . CYS A 1 194 ? -16.041 -7.276 38.856 1.00 52.18 480 CYS A O 1
ATOM 2953 N N . ALA A 1 195 ? -17.678 -8.458 37.849 1.00 48.17 481 ALA A N 1
ATOM 2954 C CA . ALA A 1 195 ? -17.025 -9.742 38.045 1.00 50.25 481 ALA A CA 1
ATOM 2955 C C . ALA A 1 195 ? -15.873 -9.910 37.061 1.00 51.15 481 ALA A C 1
ATOM 2956 O O . ALA A 1 195 ? -15.858 -9.317 35.978 1.00 52.15 481 ALA A O 1
ATOM 2963 N N . ALA A 1 196 ? -14.897 -10.726 37.456 1.00 49.45 482 ALA A N 1
ATOM 2964 C CA . ALA A 1 196 ? -13.711 -10.957 36.642 1.00 47.35 482 ALA A CA 1
ATOM 2965 C C . ALA A 1 196 ? -14.095 -11.549 35.293 1.00 45.58 482 ALA A C 1
ATOM 2966 O O . ALA A 1 196 ? -14.316 -12.758 35.174 1.00 46.36 482 ALA A O 1
ATOM 2973 N N . LEU A 1 197 ? -14.176 -10.695 34.269 1.00 45.94 483 LEU A N 1
ATOM 2974 C CA . LEU A 1 197 ? -14.526 -11.162 32.933 1.00 46.94 483 LEU A CA 1
ATOM 2975 C C . LEU A 1 197 ? -13.507 -12.166 32.413 1.00 54.82 483 LEU A C 1
ATOM 2976 O O . LEU A 1 197 ? -13.862 -13.083 31.664 1.00 49.00 483 LEU A O 1
ATOM 2992 N N . GLU A 1 198 ? -12.243 -12.003 32.791 1.00 74.62 484 GLU A N 1
ATOM 2993 C CA . GLU A 1 198 ? -11.188 -12.940 32.430 1.00 85.64 484 GLU A CA 1
ATOM 2994 C C . GLU A 1 198 ? -11.468 -14.331 32.995 1.00 89.74 484 GLU A C 1
ATOM 2995 O O . GLU A 1 198 ? -12.059 -15.181 32.326 1.00 90.15 484 GLU A O 1
ATOM 3007 N N . PHE B 2 10 ? -32.174 23.136 1.331 1.00 57.78 119 PHE B N 1
ATOM 3008 C CA . PHE B 2 10 ? -31.327 21.980 1.607 1.00 60.43 119 PHE B CA 1
ATOM 3009 C C . PHE B 2 10 ? -31.558 21.437 3.007 1.00 72.48 119 PHE B C 1
ATOM 3010 O O . PHE B 2 10 ? -31.185 20.303 3.314 1.00 61.53 119 PHE B O 1
ATOM 3026 N N . GLY B 2 11 ? -32.171 22.255 3.857 1.00 104.67 120 GLY B N 1
ATOM 3027 C CA . GLY B 2 11 ? -32.417 21.863 5.225 1.00 112.85 120 GLY B CA 1
ATOM 3028 C C . GLY B 2 11 ? -31.234 22.001 6.153 1.00 105.02 120 GLY B C 1
ATOM 3029 O O . GLY B 2 11 ? -31.327 21.574 7.309 1.00 112.05 120 GLY B O 1
ATOM 3033 N N . TRP B 2 12 ? -30.125 22.578 5.695 1.00 71.13 121 TRP B N 1
ATOM 3034 C CA . TRP B 2 12 ? -28.988 22.774 6.584 1.00 48.15 121 TRP B CA 1
ATOM 3035 C C . TRP B 2 12 ? -27.918 23.609 5.901 1.00 35.03 121 TRP B C 1
ATOM 3036 O O . TRP B 2 12 ? -27.892 23.748 4.675 1.00 29.83 121 TRP B O 1
ATOM 3057 N N . GLY B 2 13 ? -27.024 24.149 6.723 1.00 31.43 122 GLY B N 1
ATOM 3058 C CA . GLY B 2 13 ? -25.892 24.913 6.239 1.00 30.02 122 GLY B CA 1
ATOM 3059 C C . GLY B 2 13 ? -24.899 25.117 7.361 1.00 27.79 122 GLY B C 1
ATOM 3060 O O . GLY B 2 13 ? -25.095 24.659 8.490 1.00 28.68 122 GLY B O 1
ATOM 3064 N N . ASP B 2 14 ? -23.817 25.817 7.027 1.00 24.92 123 ASP B N 1
ATOM 3065 C CA . ASP B 2 14 ? -22.775 26.180 7.985 1.00 22.84 123 ASP B CA 1
ATOM 3066 C C . ASP B 2 14 ? -22.399 24.990 8.866 1.00 18.57 123 ASP B C 1
ATOM 3067 O O . ASP B 2 14 ? -22.494 25.014 10.095 1.00 17.71 123 ASP B O 1
ATOM 3076 N N . PHE B 2 15 ? -21.979 23.927 8.194 1.00 16.51 124 PHE B N 1
ATOM 3077 C CA . PHE B 2 15 ? -21.516 22.732 8.877 1.00 15.16 124 PHE B CA 1
ATOM 3078 C C . PHE B 2 15 ? -20.176 22.998 9.547 1.00 14.26 124 PHE B C 1
ATOM 3079 O O . PHE B 2 15 ? -19.319 23.703 9.006 1.00 14.97 124 PHE B O 1
ATOM 3096 N N . HIS B 2 16 ? -19.995 22.420 10.733 1.00 11.36 125 HIS B N 1
ATOM 3097 C CA . HIS B 2 16 ? -18.728 22.513 11.439 1.00 12.06 125 HIS B CA 1
ATOM 3098 C C . HIS B 2 16 ? -18.486 21.234 12.228 1.00 12.22 125 HIS B C 1
ATOM 3099 O O . HIS B 2 16 ? -19.417 20.609 12.742 1.00 11.14 125 HIS B O 1
ATOM 3113 N N . SER B 2 17 ? -17.214 20.863 12.327 1.00 12.63 126 SER B N 1
ATOM 3114 C CA . SER B 2 17 ? -16.827 19.679 13.073 1.00 12.68 126 SER B CA 1
ATOM 3115 C C . SER B 2 17 ? -15.426 19.881 13.617 1.00 13.15 126 SER B C 1
ATOM 3116 O O . SER B 2 17 ? -14.562 20.449 12.941 1.00 11.30 126 SER B O 1
ATOM 3124 N N . ASN B 2 18 ? -15.221 19.410 14.840 1.00 12.95 127 ASN B N 1
ATOM 3125 C CA . ASN B 2 18 ? -13.926 19.414 15.506 1.00 15.79 127 ASN B CA 1
ATOM 3126 C C . ASN B 2 18 ? -13.701 18.014 16.054 1.00 15.90 127 ASN B C 1
ATOM 3127 O O . ASN B 2 18 ? -14.579 17.467 16.725 1.00 17.51 127 ASN B O 1
ATOM 3138 N N . ILE B 2 19 ? -12.560 17.414 15.715 1.00 14.55 128 ILE B N 1
ATOM 3139 C CA . ILE B 2 19 ? -12.124 16.143 16.291 1.00 13.88 128 ILE B CA 1
ATOM 3140 C C . ILE B 2 19 ? -10.779 16.398 16.953 1.00 15.06 128 ILE B C 1
ATOM 3141 O O . ILE B 2 19 ? -9.836 16.857 16.294 1.00 14.58 128 ILE B O 1
ATOM 3157 N N . LYS B 2 20 ? -10.686 16.084 18.246 1.00 14.35 129 LYS B N 1
ATOM 3158 C CA . LYS B 2 20 ? -9.558 16.489 19.076 1.00 18.15 129 LYS B CA 1
ATOM 3159 C C . LYS B 2 20 ? -9.022 15.314 19.882 1.00 14.67 129 LYS B C 1
ATOM 3160 O O . LYS B 2 20 ? -9.782 14.638 20.581 1.00 12.18 129 LYS B O 1
ATOM 3179 N N . THR B 2 21 ? -7.716 15.072 19.768 1.00 14.08 130 THR B N 1
ATOM 3180 C CA . THR B 2 21 ? -6.943 14.314 20.743 1.00 14.56 130 THR B CA 1
ATOM 3181 C C . THR B 2 21 ? -5.704 15.139 21.082 1.00 16.53 130 THR B C 1
ATOM 3182 O O . THR B 2 21 ? -5.431 16.160 20.446 1.00 15.89 130 THR B O 1
ATOM 3193 N N . VAL B 2 22 ? -4.922 14.689 22.068 1.00 16.14 131 VAL B N 1
ATOM 3194 C CA . VAL B 2 22 ? -3.692 15.414 22.376 1.00 19.93 131 VAL B CA 1
ATOM 3195 C C . VAL B 2 22 ? -2.676 15.318 21.239 1.00 18.92 131 VAL B C 1
ATOM 3196 O O . VAL B 2 22 ? -1.718 16.097 21.207 1.00 19.42 131 VAL B O 1
ATOM 3209 N N . LYS B 2 23 ? -2.857 14.388 20.299 1.00 18.10 132 LYS B N 1
ATOM 3210 C CA . LYS B 2 23 ? -1.910 14.232 19.203 1.00 18.49 132 LYS B CA 1
ATOM 3211 C C . LYS B 2 23 ? -2.363 14.882 17.904 1.00 18.16 132 LYS B C 1
ATOM 3212 O O . LYS B 2 23 ? -1.527 15.111 17.024 1.00 20.58 132 LYS B O 1
ATOM 3231 N N . LEU B 2 24 ? -3.649 15.184 17.752 1.00 14.87 133 LEU B N 1
ATOM 3232 C CA . LEU B 2 24 ? -4.120 15.760 16.501 1.00 13.89 133 LEU B CA 1
ATOM 3233 C C . LEU B 2 24 ? -5.411 16.514 16.759 1.00 13.02 133 LEU B C 1
ATOM 3234 O O . LEU B 2 24 ? -6.316 15.995 17.420 1.00 12.52 133 LEU B O 1
ATOM 3250 N N . ASN B 2 25 ? -5.477 17.737 16.250 1.00 14.90 134 ASN B N 1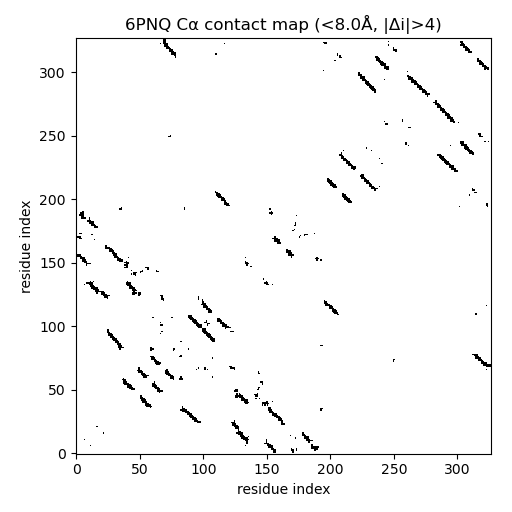
ATOM 3251 C CA . ASN B 2 25 ? -6.673 18.564 16.308 1.00 17.06 134 ASN B CA 1
ATOM 3252 C C . ASN B 2 25 ? -7.118 18.853 14.882 1.00 15.21 134 ASN B C 1
ATOM 3253 O O . ASN B 2 25 ? -6.313 19.292 14.058 1.00 14.95 134 ASN B O 1
ATOM 3264 N N . LEU B 2 26 ? -8.390 18.591 14.590 1.00 14.80 135 LEU B N 1
ATOM 3265 C CA . LEU B 2 26 ? -8.956 18.773 13.257 1.00 12.22 135 LEU B CA 1
ATOM 3266 C C . LEU B 2 26 ? -10.162 19.698 13.351 1.00 11.86 135 LEU B C 1
ATOM 3267 O O . LEU B 2 26 ? -11.052 19.477 14.177 1.00 11.54 135 LEU B O 1
ATOM 3283 N N . LEU B 2 27 ? -10.175 20.740 12.519 1.00 13.50 136 LEU B N 1
ATOM 3284 C CA . LEU B 2 27 ? -11.286 21.681 12.423 1.00 13.71 136 LEU B CA 1
ATOM 3285 C C . LEU B 2 27 ? -11.782 21.718 10.982 1.00 13.04 136 LEU B C 1
ATOM 3286 O O . LEU B 2 27 ? -10.993 21.948 10.058 1.00 10.73 136 LEU B O 1
ATOM 3302 N N . ILE B 2 28 ? -13.088 21.500 10.802 1.00 11.66 137 ILE B N 1
ATOM 3303 C CA . ILE B 2 28 ? -13.725 21.448 9.491 1.00 11.86 137 ILE B CA 1
ATOM 3304 C C . ILE B 2 28 ? -14.876 22.445 9.464 1.00 10.72 137 ILE B C 1
ATOM 3305 O O . ILE B 2 28 ? -15.618 22.574 10.444 1.00 9.96 137 ILE B O 1
ATOM 3321 N N . THR B 2 29 ? -15.043 23.130 8.335 1.00 11.00 138 THR B N 1
ATOM 3322 C CA . THR B 2 29 ? -16.275 23.849 8.049 1.00 13.19 138 THR B CA 1
ATOM 3323 C C . THR B 2 29 ? -16.774 23.472 6.660 1.00 13.34 138 THR B C 1
ATOM 3324 O O . THR B 2 29 ? -15.988 23.188 5.750 1.00 13.06 138 THR B O 1
ATOM 3335 N N . GLY B 2 30 ? -18.088 23.463 6.514 1.00 13.39 139 GLY B N 1
ATOM 3336 C CA . GLY B 2 30 ? -18.712 23.218 5.223 1.00 14.31 139 GLY B CA 1
ATOM 3337 C C . GLY B 2 30 ? -19.779 24.249 4.932 1.00 15.73 139 GLY B C 1
ATOM 3338 O O . GLY B 2 30 ? -20.527 24.655 5.821 1.00 17.81 139 GLY B O 1
ATOM 3342 N N . LYS B 2 31 ? -19.854 24.658 3.665 1.00 14.33 140 LYS B N 1
ATOM 3343 C CA . LYS B 2 31 ? -20.798 25.674 3.215 1.00 17.40 140 LYS B CA 1
ATOM 3344 C C . LYS B 2 31 ? -21.433 25.245 1.899 1.00 12.55 140 LYS B C 1
ATOM 3345 O O . LYS B 2 31 ? -20.753 24.698 1.031 1.00 11.09 140 LYS B O 1
ATOM 3364 N N . ILE B 2 32 ? -22.731 25.523 1.745 1.00 13.83 141 ILE B N 1
ATOM 3365 C CA . ILE B 2 32 ? -23.494 25.171 0.549 1.00 14.43 141 ILE B CA 1
ATOM 3366 C C . ILE B 2 32 ? -23.866 26.442 -0.206 1.00 15.16 141 ILE B C 1
ATOM 3367 O O . ILE B 2 32 ? -24.386 27.392 0.391 1.00 15.94 141 ILE B O 1
ATOM 3383 N N . VAL B 2 33 ? -23.654 26.441 -1.522 1.00 12.24 142 VAL B N 1
ATOM 3384 C CA . VAL B 2 33 ? -24.043 27.562 -2.377 1.00 13.21 142 VAL B CA 1
ATOM 3385 C C . VAL B 2 33 ? -24.930 27.032 -3.499 1.00 13.25 142 VAL B C 1
ATOM 3386 O O . VAL B 2 33 ? -24.469 26.268 -4.355 1.00 14.54 142 VAL B O 1
ATOM 3399 N N . ASP B 2 34 ? -26.194 27.444 -3.500 1.00 15.39 143 ASP B N 1
ATOM 3400 C CA . ASP B 2 34 ? -27.114 27.101 -4.579 1.00 16.40 143 ASP B CA 1
ATOM 3401 C C . ASP B 2 34 ? -26.912 28.067 -5.739 1.00 16.45 143 ASP B C 1
ATOM 3402 O O . ASP B 2 34 ? -27.156 29.270 -5.603 1.00 17.18 143 ASP B O 1
ATOM 3411 N N . HIS B 2 35 ? -26.492 27.542 -6.886 1.00 16.76 144 HIS B N 1
ATOM 3412 C CA . HIS B 2 35 ? -26.238 28.387 -8.044 1.00 18.28 144 HIS B CA 1
ATOM 3413 C C . HIS B 2 35 ? -27.500 28.764 -8.810 1.00 20.35 144 HIS B C 1
ATOM 3414 O O . HIS B 2 35 ? -27.415 29.563 -9.748 1.00 20.12 144 HIS B O 1
ATOM 3428 N N . GLY B 2 36 ? -28.658 28.220 -8.445 1.00 23.32 145 GLY B N 1
ATOM 3429 C CA . GLY B 2 36 ? -29.889 28.591 -9.117 1.00 26.48 145 GLY B CA 1
ATOM 3430 C C . GLY B 2 36 ? -30.001 28.113 -10.546 1.00 27.55 145 GLY B C 1
ATOM 3431 O O . GLY B 2 36 ? -30.805 28.651 -11.312 1.00 29.96 145 GLY B O 1
ATOM 3435 N N . ASP B 2 37 ? -29.205 27.113 -10.932 1.00 26.39 146 ASP B N 1
ATOM 3436 C CA . ASP B 2 37 ? -29.225 26.569 -12.284 1.00 27.16 146 ASP B CA 1
ATOM 3437 C C . ASP B 2 37 ? -29.367 25.051 -12.284 1.00 26.01 146 ASP B C 1
ATOM 3438 O O . ASP B 2 37 ? -28.969 24.399 -13.254 1.00 23.15 146 ASP B O 1
ATOM 3447 N N . GLY B 2 38 ? -29.911 24.471 -11.218 1.00 28.81 147 GLY B N 1
ATOM 3448 C CA . GLY B 2 38 ? -29.935 23.033 -11.077 1.00 30.13 147 GLY B CA 1
ATOM 3449 C C . GLY B 2 38 ? -28.676 22.420 -10.500 1.00 26.76 147 GLY B C 1
ATOM 3450 O O . GLY B 2 38 ? -28.590 21.186 -10.427 1.00 27.36 147 GLY B O 1
ATOM 3454 N N . THR B 2 39 ? -27.697 23.230 -10.089 1.00 19.91 148 THR B N 1
ATOM 3455 C CA . THR B 2 39 ? -26.492 22.724 -9.448 1.00 17.35 148 THR B CA 1
ATOM 3456 C C . THR B 2 39 ? -26.217 23.501 -8.166 1.00 15.89 148 THR B C 1
ATOM 3457 O O . THR B 2 39 ? -26.683 24.628 -7.980 1.00 15.83 148 THR B O 1
ATOM 3468 N N . PHE B 2 40 ? -25.451 22.879 -7.276 1.00 13.63 149 PHE B N 1
ATOM 3469 C CA . PHE B 2 40 ? -25.025 23.564 -6.068 1.00 12.71 149 PHE B CA 1
ATOM 3470 C C . PHE B 2 40 ? -23.630 23.093 -5.693 1.00 13.35 149 PHE B C 1
ATOM 3471 O O . PHE B 2 40 ? -23.223 21.972 -6.007 1.00 13.57 149 PHE B O 1
ATOM 3488 N N . SER B 2 41 ? -22.898 23.980 -5.038 1.00 13.82 150 SER B N 1
ATOM 3489 C CA . SER B 2 41 ? -21.549 23.682 -4.594 1.00 13.09 150 SER B CA 1
ATOM 3490 C C . SER B 2 41 ? -21.542 23.414 -3.098 1.00 12.54 150 SER B C 1
ATOM 3491 O O . SER B 2 41 ? -22.308 24.005 -2.333 1.00 13.22 150 SER B O 1
ATOM 3499 N N . VAL B 2 42 ? -20.676 22.495 -2.689 1.00 8.25 151 VAL B N 1
ATOM 3500 C CA . VAL B 2 42 ? -20.369 22.282 -1.284 1.00 6.64 151 VAL B CA 1
ATOM 3501 C C . VAL B 2 42 ? -18.884 22.534 -1.122 1.00 6.93 151 VAL B C 1
ATOM 3502 O O . VAL B 2 42 ? -18.066 21.916 -1.813 1.00 8.49 151 VAL B O 1
ATOM 3515 N N . TYR B 2 43 ? -18.546 23.474 -0.254 1.00 7.93 152 TYR B N 1
ATOM 3516 C CA . TYR B 2 43 ? -17.167 23.855 0.005 1.00 8.34 152 TYR B CA 1
ATOM 3517 C C . TYR B 2 43 ? -16.766 23.345 1.381 1.00 10.65 152 TYR B C 1
ATOM 3518 O O . TYR B 2 43 ? -17.483 23.572 2.361 1.00 11.35 152 TYR B O 1
ATOM 3536 N N . PHE B 2 44 ? -15.631 22.661 1.459 1.00 9.99 153 PHE B N 1
ATOM 3537 C CA . PHE B 2 44 ? -15.059 22.303 2.744 1.00 8.82 153 PHE B CA 1
ATOM 3538 C C . PHE B 2 44 ? -13.710 22.975 2.903 1.00 8.30 153 PHE B C 1
ATOM 3539 O O . PHE B 2 44 ? -12.907 23.026 1.965 1.00 8.29 153 PHE B O 1
ATOM 3556 N N . ARG B 2 45 ? -13.491 23.504 4.096 1.00 10.83 154 ARG B N 1
ATOM 3557 C CA . ARG B 2 45 ? -12.173 23.897 4.556 1.00 15.78 154 ARG B CA 1
ATOM 3558 C C . ARG B 2 45 ? -11.856 23.090 5.805 1.00 10.82 154 ARG B C 1
ATOM 3559 O O . ARG B 2 45 ? -12.698 22.966 6.700 1.00 8.99 154 ARG B O 1
ATOM 3580 N N . HIS B 2 46 ? -10.655 22.550 5.882 1.00 12.32 155 HIS B N 1
ATOM 3581 C CA . HIS B 2 46 ? -10.256 21.998 7.161 1.00 16.86 155 HIS B CA 1
ATOM 3582 C C . HIS B 2 46 ? -8.790 22.291 7.418 1.00 17.21 155 HIS B C 1
ATOM 3583 O O . HIS B 2 46 ? -7.986 22.479 6.499 1.00 16.82 155 HIS B O 1
ATOM 3597 N N . ASP B 2 47 ? -8.488 22.380 8.704 1.00 16.93 156 ASP B N 1
ATOM 3598 C CA . ASP B 2 47 ? -7.166 22.662 9.227 1.00 18.37 156 ASP B CA 1
ATOM 3599 C C . ASP B 2 47 ? -6.873 21.644 10.314 1.00 16.16 156 ASP B C 1
ATOM 3600 O O . ASP B 2 47 ? -7.736 21.344 11.145 1.00 13.37 156 ASP B O 1
ATOM 3609 N N . SER B 2 48 ? -5.663 21.099 10.293 1.00 15.90 157 SER B N 1
ATOM 3610 C CA . SER B 2 48 ? -5.255 20.123 11.289 1.00 16.48 157 SER B CA 1
ATOM 3611 C C . SER B 2 48 ? -3.839 20.427 11.750 1.00 16.82 157 SER B C 1
ATOM 3612 O O . SER B 2 48 ? -2.989 20.846 10.957 1.00 14.35 157 SER B O 1
ATOM 3620 N N . THR B 2 49 ? -3.597 20.213 13.040 1.00 16.45 158 THR B N 1
ATOM 3621 C CA . THR B 2 49 ? -2.281 20.377 13.638 1.00 20.41 158 THR B CA 1
ATOM 3622 C C . THR B 2 49 ? -1.962 19.130 14.446 1.00 18.72 158 THR B C 1
ATOM 3623 O O . THR B 2 49 ? -2.759 18.719 15.294 1.00 16.76 158 THR B O 1
ATOM 3634 N N . GLY B 2 50 ? -0.799 18.540 14.191 1.00 18.94 159 GLY B N 1
ATOM 3635 C CA . GLY B 2 50 ? -0.368 17.378 14.936 1.00 20.84 159 GLY B CA 1
ATOM 3636 C C . GLY B 2 50 ? 0.199 16.291 14.051 1.00 22.61 159 GLY B C 1
ATOM 3637 O O . GLY B 2 50 ? 0.990 16.567 13.144 1.00 24.23 159 GLY B O 1
ATOM 3641 N N . GLN B 2 51 ? -0.196 15.048 14.319 1.00 21.26 160 GLN B N 1
ATOM 3642 C CA . GLN B 2 51 ? 0.259 13.884 13.571 1.00 22.48 160 GLN B CA 1
ATOM 3643 C C . GLN B 2 51 ? -0.955 13.045 13.201 1.00 18.60 160 GLN B C 1
ATOM 3644 O O . GLN B 2 51 ? -1.791 12.760 14.060 1.00 16.41 160 GLN B O 1
ATOM 3658 N N . GLY B 2 52 ? -1.054 12.663 11.924 1.00 19.96 161 GLY B N 1
ATOM 3659 C CA . GLY B 2 52 ? -2.125 11.805 11.459 1.00 19.22 161 GLY B CA 1
ATOM 3660 C C . GLY B 2 52 ? -2.733 12.261 10.148 1.00 18.44 161 GLY B C 1
ATOM 3661 O O . GLY B 2 52 ? -2.337 13.289 9.577 1.00 19.64 161 GLY B O 1
ATOM 3665 N N . ASP B 2 53 ? -3.706 11.494 9.667 1.00 16.74 162 ASP B N 1
ATOM 3666 C CA . ASP B 2 53 ? -4.371 11.728 8.395 1.00 15.54 162 ASP B CA 1
ATOM 3667 C C . ASP B 2 53 ? -5.846 12.029 8.621 1.00 13.42 162 ASP B C 1
ATOM 3668 O O . ASP B 2 53 ? -6.505 11.401 9.456 1.00 11.87 162 ASP B O 1
ATOM 3677 N N . VAL B 2 54 ? -6.364 12.976 7.854 1.00 11.95 163 VAL B N 1
ATOM 3678 C CA . VAL B 2 54 ? -7.757 13.377 7.954 1.00 11.99 163 VAL B CA 1
ATOM 3679 C C . VAL B 2 54 ? -8.316 13.460 6.545 1.00 10.02 163 VAL B C 1
ATOM 3680 O O . VAL B 2 54 ? -7.582 13.672 5.575 1.00 8.54 163 VAL B O 1
ATOM 3693 N N . SER B 2 55 ? -9.624 13.279 6.431 1.00 11.44 164 SER B N 1
ATOM 3694 C CA . SER B 2 55 ? -10.280 13.459 5.148 1.00 14.85 164 SER B CA 1
ATOM 3695 C C . SER B 2 55 ? -11.743 13.787 5.387 1.00 13.86 164 SER B C 1
ATOM 3696 O O . SER B 2 55 ? -12.347 13.320 6.358 1.00 11.70 164 SER B O 1
ATOM 3704 N N . VAL B 2 56 ? -12.283 14.625 4.503 1.00 13.24 165 VAL B N 1
ATOM 3705 C CA A VAL B 2 56 ? -13.697 14.977 4.499 0.47 14.03 165 VAL B CA 1
ATOM 3706 C CA B VAL B 2 56 ? -13.695 14.984 4.497 0.53 14.01 165 VAL B CA 1
ATOM 3707 C C . VAL B 2 56 ? -14.210 14.827 3.075 1.00 13.43 165 VAL B C 1
ATOM 3708 O O . VAL B 2 56 ? -13.536 15.220 2.117 1.00 13.71 165 VAL B O 1
ATOM 3732 N N . SER B 2 57 ? -15.397 14.245 2.933 1.00 11.26 166 SER B N 1
ATOM 3733 C CA . SER B 2 57 ? -15.947 14.052 1.602 1.00 11.55 166 SER B CA 1
ATOM 3734 C C . SER B 2 57 ? -17.464 13.998 1.673 1.00 9.89 166 SER B C 1
ATOM 3735 O O . SER B 2 57 ? -18.054 13.831 2.742 1.00 9.18 166 SER B O 1
ATOM 3743 N N . LEU B 2 58 ? -18.085 14.157 0.510 1.00 11.86 167 LEU B N 1
ATOM 3744 C CA . LEU B 2 58 ? -19.507 13.901 0.350 1.00 13.93 167 LEU B CA 1
ATOM 3745 C C . LEU B 2 58 ? -19.690 12.464 -0.100 1.00 11.18 167 LEU B C 1
ATOM 3746 O O . LEU B 2 58 ? -18.941 11.978 -0.953 1.00 12.22 167 LEU B O 1
ATOM 3762 N N . VAL B 2 59 ? -20.690 11.798 0.467 1.00 10.07 168 VAL B N 1
ATOM 3763 C CA . VAL B 2 59 ? -20.975 10.394 0.167 1.00 12.26 168 VAL B CA 1
ATOM 3764 C C . VAL B 2 59 ? -22.478 10.178 0.135 1.00 13.78 168 VAL B C 1
ATOM 3765 O O . VAL B 2 59 ? -23.248 10.954 0.718 1.00 13.51 168 VAL B O 1
ATOM 3778 N N . PRO B 2 60 ? -22.928 9.113 -0.530 1.00 15.83 169 PRO B N 1
ATOM 3779 C CA . PRO B 2 60 ? -24.348 8.741 -0.470 1.00 18.20 169 PRO B CA 1
ATOM 3780 C C . PRO B 2 60 ? -24.696 8.132 0.875 1.00 19.61 169 PRO B C 1
ATOM 3781 O O . PRO B 2 60 ? -23.805 7.688 1.615 1.00 15.59 169 PRO B O 1
ATOM 3792 N N . PRO B 2 61 ? -25.984 8.086 1.224 1.00 25.72 170 PRO B N 1
ATOM 3793 C CA . PRO B 2 61 ? -26.375 7.484 2.509 1.00 27.89 170 PRO B CA 1
ATOM 3794 C C . PRO B 2 61 ? -25.983 6.028 2.644 1.00 27.06 170 PRO B C 1
ATOM 3795 O O . PRO B 2 61 ? -25.889 5.537 3.773 1.00 28.93 170 PRO B O 1
ATOM 3806 N N . THR B 2 62 ? -25.763 5.318 1.539 1.00 26.10 171 THR B N 1
ATOM 3807 C CA . THR B 2 62 ? -25.409 3.907 1.601 1.00 28.37 171 THR B CA 1
ATOM 3808 C C . THR B 2 62 ? -23.955 3.678 1.984 1.00 29.51 171 THR B C 1
ATOM 3809 O O . THR B 2 62 ? -23.555 2.523 2.174 1.00 31.38 171 THR B O 1
ATOM 3820 N N . LYS B 2 63 ? -23.159 4.738 2.075 1.00 26.15 172 LYS B N 1
ATOM 3821 C CA . LYS B 2 63 ? -21.761 4.607 2.457 1.00 23.62 172 LYS B CA 1
ATOM 3822 C C . LYS B 2 63 ? -21.659 3.955 3.828 1.00 21.98 172 LYS B C 1
ATOM 3823 O O . LYS B 2 63 ? -22.187 4.480 4.814 1.00 20.67 172 LYS B O 1
ATOM 3842 N N . ILE B 2 64 ? -20.979 2.812 3.885 1.00 19.92 173 ILE B N 1
ATOM 3843 C CA . ILE B 2 64 ? -20.773 2.102 5.141 1.00 18.46 173 ILE B CA 1
ATOM 3844 C C . ILE B 2 64 ? -19.708 2.826 5.954 1.00 17.81 173 ILE B C 1
ATOM 3845 O O . ILE B 2 64 ? -18.640 3.180 5.438 1.00 17.25 173 ILE B O 1
ATOM 3861 N N . VAL B 2 65 ? -20.000 3.048 7.230 1.00 15.01 174 VAL B N 1
ATOM 3862 C CA . VAL B 2 65 ? -19.049 3.648 8.160 1.00 11.21 174 VAL B CA 1
ATOM 3863 C C . VAL B 2 65 ? -18.099 2.545 8.615 1.00 11.61 174 VAL B C 1
ATOM 3864 O O . VAL B 2 65 ? -18.517 1.596 9.280 1.00 12.63 174 VAL B O 1
ATOM 3877 N N . GLU B 2 66 ? -16.823 2.657 8.250 1.00 10.99 175 GLU B N 1
ATOM 3878 C CA . GLU B 2 66 ? -15.842 1.628 8.573 1.00 13.64 175 GLU B CA 1
ATOM 3879 C C . GLU B 2 66 ? -14.451 2.236 8.504 1.00 11.83 175 GLU B C 1
ATOM 3880 O O . GLU B 2 66 ? -14.232 3.248 7.837 1.00 10.94 175 GLU B O 1
ATOM 3892 N N . PHE B 2 67 ? -13.510 1.600 9.193 1.00 13.99 176 PHE B N 1
ATOM 3893 C CA . PHE B 2 67 ? -12.103 1.943 9.040 1.00 14.95 176 PHE B CA 1
ATOM 3894 C C . PHE B 2 67 ? -11.555 1.324 7.763 1.00 16.90 176 PHE B C 1
ATOM 3895 O O . PHE B 2 67 ? -11.953 0.227 7.360 1.00 16.41 176 PHE B O 1
ATOM 3912 N N . ASP B 2 68 ? -10.622 2.037 7.133 1.00 17.63 177 ASP B N 1
ATOM 3913 C CA . ASP B 2 68 ? -10.169 1.703 5.789 1.00 21.92 177 ASP B CA 1
ATOM 3914 C C . ASP B 2 68 ? -8.785 2.295 5.581 1.00 26.03 177 ASP B C 1
ATOM 3915 O O . ASP B 2 68 ? -8.588 3.493 5.799 1.00 25.97 177 ASP B O 1
ATOM 3924 N N . LEU B 2 69 ? -7.830 1.460 5.171 1.00 31.01 178 LEU B N 1
ATOM 3925 C CA . LEU B 2 69 ? -6.492 1.953 4.871 1.00 35.52 178 LEU B CA 1
ATOM 3926 C C . LEU B 2 69 ? -6.412 2.675 3.532 1.00 40.85 178 LEU B C 1
ATOM 3927 O O . LEU B 2 69 ? -5.399 3.325 3.260 1.00 42.38 178 LEU B O 1
ATOM 3943 N N . ALA B 2 70 ? -7.447 2.587 2.701 1.00 44.46 179 ALA B N 1
ATOM 3944 C CA . ALA B 2 70 ? -7.427 3.220 1.392 1.00 49.59 179 ALA B CA 1
ATOM 3945 C C . ALA B 2 70 ? -7.706 4.713 1.506 1.00 55.14 179 ALA B C 1
ATOM 3946 O O . ALA B 2 70 ? -8.387 5.175 2.427 1.00 49.04 179 ALA B O 1
ATOM 3953 N N . GLN B 2 71 ? -7.175 5.468 0.547 1.00 69.12 180 GLN B N 1
ATOM 3954 C CA . GLN B 2 71 ? -7.318 6.920 0.539 1.00 76.28 180 GLN B CA 1
ATOM 3955 C C . GLN B 2 71 ? -8.771 7.335 0.310 1.00 76.69 180 GLN B C 1
ATOM 3956 O O . GLN B 2 71 ? -9.465 6.778 -0.541 1.00 76.89 180 GLN B O 1
ATOM 3970 N N . SER B 2 80 ? -20.054 9.031 -8.862 1.00 104.42 189 SER B N 1
ATOM 3971 C CA . SER B 2 80 ? -19.742 8.855 -10.275 1.00 106.59 189 SER B CA 1
ATOM 3972 C C . SER B 2 80 ? -21.000 8.994 -11.128 1.00 105.37 189 SER B C 1
ATOM 3973 O O . SER B 2 80 ? -21.326 10.085 -11.596 1.00 104.89 189 SER B O 1
ATOM 3980 N N . LYS B 2 81 ? -21.705 7.881 -11.322 1.00 104.30 190 LYS B N 1
ATOM 3981 C CA . LYS B 2 81 ? -22.919 7.855 -12.130 1.00 104.12 190 LYS B CA 1
ATOM 3982 C C . LYS B 2 81 ? -24.176 7.953 -11.277 1.00 98.82 190 LYS B C 1
ATOM 3983 O O . LYS B 2 81 ? -25.048 8.784 -11.549 1.00 100.04 190 LYS B O 1
ATOM 4002 N N . SER B 2 82 ? -24.286 7.123 -10.238 1.00 91.36 191 SER B N 1
ATOM 4003 C CA . SER B 2 82 ? -25.429 7.213 -9.336 1.00 83.72 191 SER B CA 1
ATOM 4004 C C . SER B 2 82 ? -25.308 8.421 -8.414 1.00 73.06 191 SER B C 1
ATOM 4005 O O . SER B 2 82 ? -26.278 9.161 -8.217 1.00 77.79 191 SER B O 1
ATOM 4013 N N . PHE B 2 83 ? -24.124 8.636 -7.837 1.00 55.18 192 PHE B N 1
ATOM 4014 C CA . PHE B 2 83 ? -23.903 9.767 -6.941 1.00 40.95 192 PHE B CA 1
ATOM 4015 C C . PHE B 2 83 ? -23.586 11.009 -7.764 1.00 35.38 192 PHE B C 1
ATOM 4016 O O . PHE B 2 83 ? -22.601 11.031 -8.510 1.00 35.67 192 PHE B O 1
ATOM 4033 N N . ASN B 2 84 ? -24.411 12.046 -7.624 1.00 32.52 193 ASN B N 1
ATOM 4034 C CA . ASN B 2 84 ? -24.343 13.208 -8.501 1.00 35.42 193 ASN B CA 1
ATOM 4035 C C . ASN B 2 84 ? -23.619 14.389 -7.862 1.00 25.85 193 ASN B C 1
ATOM 4036 O O . ASN B 2 84 ? -23.971 15.546 -8.124 1.00 22.92 193 ASN B O 1
ATOM 4047 N N . CYS B 2 85 ? -22.620 14.110 -7.023 1.00 19.93 194 CYS B N 1
ATOM 4048 C CA . CYS B 2 85 ? -21.665 15.095 -6.534 1.00 19.56 194 CYS B CA 1
ATOM 4049 C C . CYS B 2 85 ? -20.259 14.651 -6.917 1.00 19.18 194 CYS B C 1
ATOM 4050 O O . CYS B 2 85 ? -19.918 13.472 -6.785 1.00 22.01 194 CYS B O 1
ATOM 4057 N N . ARG B 2 86 ? -19.440 15.594 -7.377 1.00 17.26 195 ARG B N 1
ATOM 4058 C CA . ARG B 2 86 ? -18.057 15.298 -7.718 1.00 19.47 195 ARG B CA 1
ATOM 4059 C C . ARG B 2 86 ? -17.166 16.477 -7.354 1.00 13.13 195 ARG B C 1
ATOM 4060 O O . ARG B 2 86 ? -17.592 17.634 -7.386 1.00 13.12 195 ARG B O 1
ATOM 4081 N N . ILE B 2 87 ? -15.913 16.171 -7.019 1.00 11.84 196 ILE B N 1
ATOM 4082 C CA . ILE B 2 87 ? -14.940 17.221 -6.753 1.00 12.89 196 ILE B CA 1
ATOM 4083 C C . ILE B 2 87 ? -14.609 17.927 -8.058 1.00 15.18 196 ILE B C 1
ATOM 4084 O O . ILE B 2 87 ? -14.331 17.284 -9.080 1.00 16.65 196 ILE B O 1
ATOM 4100 N N . GLU B 2 88 ? -14.643 19.253 -8.037 1.00 13.63 197 GLU B N 1
ATOM 4101 C CA . GLU B 2 88 ? -14.132 19.999 -9.173 1.00 17.10 197 GLU B CA 1
ATOM 4102 C C . GLU B 2 88 ? -12.804 20.682 -8.889 1.00 16.38 197 GLU B C 1
ATOM 4103 O O . GLU B 2 88 ? -12.005 20.826 -9.813 1.00 16.37 197 GLU B O 1
ATOM 4115 N N . TYR B 2 89 ? -12.505 21.020 -7.636 1.00 13.45 198 TYR B N 1
ATOM 4116 C CA . TYR B 2 89 ? -11.250 21.688 -7.319 1.00 13.57 198 TYR B CA 1
ATOM 4117 C C . TYR B 2 89 ? -10.833 21.324 -5.903 1.00 9.25 198 TYR B C 1
ATOM 4118 O O . TYR B 2 89 ? -11.671 21.181 -5.011 1.00 8.32 198 TYR B O 1
ATOM 4136 N N . GLU B 2 90 ? -9.530 21.166 -5.710 1.00 12.39 199 GLU B N 1
ATOM 4137 C CA . GLU B 2 90 ? -8.992 20.809 -4.407 1.00 15.51 199 GLU B CA 1
ATOM 4138 C C . GLU B 2 90 ? -7.621 21.443 -4.266 1.00 14.96 199 GLU B C 1
ATOM 4139 O O . GLU B 2 90 ? -6.829 21.439 -5.210 1.00 14.29 199 GLU B O 1
ATOM 4151 N N . LYS B 2 91 ? -7.351 21.988 -3.087 1.00 14.51 200 LYS B N 1
ATOM 4152 C CA . LYS B 2 91 ? -6.087 22.655 -2.808 1.00 19.69 200 LYS B CA 1
ATOM 4153 C C . LYS B 2 91 ? -5.693 22.283 -1.391 1.00 17.03 200 LYS B C 1
ATOM 4154 O O . LYS B 2 91 ? -6.492 22.447 -0.466 1.00 15.67 200 LYS B O 1
ATOM 4173 N N . VAL B 2 92 ? -4.479 21.760 -1.232 1.00 17.05 201 VAL B N 1
ATOM 4174 C CA . VAL B 2 92 ? -3.987 21.278 0.053 1.00 19.65 201 VAL B CA 1
ATOM 4175 C C . VAL B 2 92 ? -2.597 21.849 0.278 1.00 20.40 201 VAL B C 1
ATOM 4176 O O . VAL B 2 92 ? -1.737 21.763 -0.606 1.00 20.84 201 VAL B O 1
ATOM 4189 N N . ASP B 2 93 ? -2.381 22.433 1.453 1.00 17.84 202 ASP B N 1
ATOM 4190 C CA . ASP B 2 93 ? -1.085 22.973 1.842 1.00 20.39 202 ASP B CA 1
ATOM 4191 C C . ASP B 2 93 ? -0.683 22.319 3.152 1.00 18.34 202 ASP B C 1
ATOM 4192 O O . ASP B 2 93 ? -1.444 22.357 4.125 1.00 16.76 202 ASP B O 1
ATOM 4201 N N . LYS B 2 94 ? 0.491 21.696 3.167 1.00 18.48 203 LYS B N 1
ATOM 4202 C CA . LYS B 2 94 ? 0.960 20.949 4.324 1.00 21.77 203 LYS B CA 1
ATOM 4203 C C . LYS B 2 94 ? 2.363 21.412 4.676 1.00 21.06 203 LYS B C 1
ATOM 4204 O O . LYS B 2 94 ? 3.241 21.469 3.809 1.00 21.73 203 LYS B O 1
ATOM 4223 N N . ALA B 2 95 ? 2.562 21.747 5.945 1.00 19.71 204 ALA B N 1
ATOM 4224 C CA . ALA B 2 95 ? 3.848 22.193 6.455 1.00 22.01 204 ALA B CA 1
ATOM 4225 C C . ALA B 2 95 ? 4.269 21.249 7.566 1.00 22.71 204 ALA B C 1
ATOM 4226 O O . ALA B 2 95 ? 3.511 21.028 8.516 1.00 21.71 204 ALA B O 1
ATOM 4233 N N . THR B 2 96 ? 5.473 20.701 7.446 1.00 24.59 205 THR B N 1
ATOM 4234 C CA . THR B 2 96 ? 5.977 19.698 8.373 1.00 27.28 205 THR B CA 1
ATOM 4235 C C . THR B 2 96 ? 7.242 20.226 9.030 1.00 30.69 205 THR B C 1
ATOM 4236 O O . THR B 2 96 ? 8.190 20.608 8.337 1.00 30.07 205 THR B O 1
ATOM 4247 N N . LYS B 2 97 ? 7.241 20.269 10.360 1.00 29.04 206 LYS B N 1
ATOM 4248 C CA . LYS B 2 97 ? 8.425 20.589 11.147 1.00 31.73 206 LYS B CA 1
ATOM 4249 C C . LYS B 2 97 ? 8.966 19.282 11.711 1.00 32.72 206 LYS B C 1
ATOM 4250 O O . LYS B 2 97 ? 8.265 18.590 12.458 1.00 31.43 206 LYS B O 1
ATOM 4269 N N . ASN B 2 98 ? 10.194 18.940 11.341 1.00 36.88 207 ASN B N 1
ATOM 4270 C CA . ASN B 2 98 ? 10.824 17.693 11.755 1.00 44.00 207 ASN B CA 1
ATOM 4271 C C . ASN B 2 98 ? 11.904 18.013 12.776 1.00 48.99 207 ASN B C 1
ATOM 4272 O O . ASN B 2 98 ? 12.809 18.808 12.499 1.00 46.68 207 ASN B O 1
ATOM 4283 N N . THR B 2 99 ? 11.805 17.403 13.951 1.00 58.57 208 THR B N 1
ATOM 4284 C CA . THR B 2 99 ? 12.793 17.600 14.998 1.00 65.91 208 THR B CA 1
ATOM 4285 C C . THR B 2 99 ? 13.081 16.261 15.658 1.00 71.42 208 THR B C 1
ATOM 4286 O O . THR B 2 99 ? 12.311 15.305 15.536 1.00 74.89 208 THR B O 1
ATOM 4297 N N . LEU B 2 100 ? 14.209 16.197 16.355 1.00 70.42 209 LEU B N 1
ATOM 4298 C CA . LEU B 2 100 ? 14.557 15.005 17.114 1.00 72.39 209 LEU B CA 1
ATOM 4299 C C . LEU B 2 100 ? 13.716 14.970 18.383 1.00 66.18 209 LEU B C 1
ATOM 4300 O O . LEU B 2 100 ? 13.727 15.929 19.163 1.00 62.93 209 LEU B O 1
ATOM 4316 N N . CYS B 2 101 ? 12.970 13.886 18.577 1.00 66.16 210 CYS B N 1
ATOM 4317 C CA . CYS B 2 101 ? 12.333 13.660 19.863 1.00 67.44 210 CYS B CA 1
ATOM 4318 C C . CYS B 2 101 ? 13.368 13.815 20.965 1.00 72.37 210 CYS B C 1
ATOM 4319 O O . CYS B 2 101 ? 14.499 13.337 20.845 1.00 70.53 210 CYS B O 1
ATOM 4326 N N . ASN B 2 102 ? 12.985 14.489 22.038 1.00 79.81 211 ASN B N 1
ATOM 4327 C CA . ASN B 2 102 ? 13.879 14.620 23.174 1.00 88.01 211 ASN B CA 1
ATOM 4328 C C . ASN B 2 102 ? 13.529 13.677 24.312 1.00 85.16 211 ASN B C 1
ATOM 4329 O O . ASN B 2 102 ? 14.291 13.595 25.281 1.00 83.93 211 ASN B O 1
ATOM 4340 N N . TYR B 2 103 ? 12.404 12.965 24.218 1.00 85.23 212 TYR B N 1
ATOM 4341 C CA . TYR B 2 103 ? 12.248 11.747 25.000 1.00 87.28 212 TYR B CA 1
ATOM 4342 C C . TYR B 2 103 ? 13.175 10.652 24.489 1.00 87.19 212 TYR B C 1
ATOM 4343 O O . TYR B 2 103 ? 13.407 9.667 25.197 1.00 87.53 212 TYR B O 1
ATOM 4361 N N . ASP B 2 104 ? 13.709 10.811 23.275 1.00 84.85 213 ASP B N 1
ATOM 4362 C CA . ASP B 2 104 ? 14.604 9.841 22.660 1.00 84.08 213 ASP B CA 1
ATOM 4363 C C . ASP B 2 104 ? 15.162 10.414 21.362 1.00 81.42 213 ASP B C 1
ATOM 4364 O O . ASP B 2 104 ? 14.590 10.187 20.288 1.00 85.92 213 ASP B O 1
ATOM 4373 N N . PRO B 2 105 ? 16.269 11.168 21.413 1.00 69.76 214 PRO B N 1
ATOM 4374 C CA . PRO B 2 105 ? 16.872 11.726 20.196 1.00 66.12 214 PRO B CA 1
ATOM 4375 C C . PRO B 2 105 ? 17.371 10.653 19.232 1.00 65.34 214 PRO B C 1
ATOM 4376 O O . PRO B 2 105 ? 17.644 10.970 18.073 1.00 64.59 214 PRO B O 1
ATOM 4387 N N . THR B 2 108 ? 12.544 10.375 15.694 1.00 72.74 217 THR B N 1
ATOM 4388 C CA . THR B 2 108 ? 12.139 11.610 15.031 1.00 72.45 217 THR B CA 1
ATOM 4389 C C . THR B 2 108 ? 10.711 11.992 15.416 1.00 62.50 217 THR B C 1
ATOM 4390 O O . THR B 2 108 ? 9.781 11.202 15.259 1.00 53.31 217 THR B O 1
ATOM 4401 N N . CYS B 2 109 ? 10.551 13.205 15.935 1.00 68.11 218 CYS B N 1
ATOM 4402 C CA . CYS B 2 109 ? 9.244 13.771 16.235 1.00 68.01 218 CYS B CA 1
ATOM 4403 C C . CYS B 2 109 ? 8.927 14.862 15.224 1.00 63.11 218 CYS B C 1
ATOM 4404 O O . CYS B 2 109 ? 9.821 15.594 14.786 1.00 66.70 218 CYS B O 1
ATOM 4411 N N . TYR B 2 110 ? 7.653 14.964 14.853 1.00 51.97 219 TYR B N 1
ATOM 4412 C CA . TYR B 2 110 ? 7.238 15.906 13.827 1.00 45.73 219 TYR B CA 1
ATOM 4413 C C . TYR B 2 110 ? 5.879 16.493 14.174 1.00 34.00 219 TYR B C 1
ATOM 4414 O O . TYR B 2 110 ? 5.068 15.883 14.876 1.00 27.89 219 TYR B O 1
ATOM 4432 N N . GLN B 2 111 ? 5.660 17.705 13.682 1.00 32.08 220 GLN B N 1
ATOM 4433 C CA . GLN B 2 111 ? 4.383 18.391 13.782 1.00 30.83 220 GLN B CA 1
ATOM 4434 C C . GLN B 2 111 ? 3.971 18.796 12.376 1.00 26.33 220 GLN B C 1
ATOM 4435 O O . GLN B 2 111 ? 4.757 19.415 11.651 1.00 25.32 220 GLN B O 1
ATOM 4449 N N . GLU B 2 112 ? 2.758 18.423 11.987 1.00 24.40 221 GLU B N 1
ATOM 4450 C CA . GLU B 2 112 ? 2.220 18.746 10.676 1.00 26.28 221 GLU B CA 1
ATOM 4451 C C . GLU B 2 112 ? 1.099 19.764 10.816 1.00 20.53 221 GLU B C 1
ATOM 4452 O O . GLU B 2 112 ? 0.253 19.651 11.708 1.00 19.64 221 GLU B O 1
ATOM 4464 N N . GLN B 2 113 ? 1.115 20.764 9.941 1.00 18.53 222 GLN B N 1
ATOM 4465 C CA . GLN B 2 113 ? 0.041 21.742 9.818 1.00 19.52 222 GLN B CA 1
ATOM 4466 C C . GLN B 2 113 ? -0.526 21.621 8.411 1.00 18.33 222 GLN B C 1
ATOM 4467 O O . GLN B 2 113 ? 0.201 21.811 7.428 1.00 17.81 222 GLN B O 1
ATOM 4481 N N . THR B 2 114 ? -1.813 21.295 8.316 1.00 19.61 223 THR B N 1
ATOM 4482 C CA . THR B 2 114 ? -2.469 21.037 7.042 1.00 19.60 223 THR B CA 1
ATOM 4483 C C . THR B 2 114 ? -3.651 21.978 6.881 1.00 15.79 223 THR B C 1
ATOM 4484 O O . THR B 2 114 ? -4.441 22.149 7.811 1.00 14.94 223 THR B O 1
ATOM 4495 N N . GLN B 2 115 ? -3.777 22.575 5.704 1.00 16.44 224 GLN B N 1
ATOM 4496 C CA . GLN B 2 115 ? -4.932 23.397 5.377 1.00 19.98 224 GLN B CA 1
ATOM 4497 C C . GLN B 2 115 ? -5.410 23.011 3.988 1.00 15.44 224 GLN B C 1
ATOM 4498 O O . GLN B 2 115 ? -4.628 23.017 3.031 1.00 12.77 224 GLN B O 1
ATOM 4512 N N . SER B 2 116 ? -6.688 22.660 3.892 1.00 14.57 225 SER B N 1
ATOM 4513 C CA . SER B 2 116 ? -7.283 22.186 2.657 1.00 17.20 225 SER B CA 1
ATOM 4514 C C . SER B 2 116 ? -8.529 22.987 2.320 1.00 16.21 225 SER B C 1
ATOM 4515 O O . SER B 2 116 ? -9.233 23.483 3.203 1.00 14.65 225 SER B O 1
ATOM 4523 N N . HIS B 2 117 ? -8.812 23.062 1.025 1.00 15.37 226 HIS B N 1
ATOM 4524 C CA . HIS B 2 117 ? -10.054 23.618 0.512 1.00 17.12 226 HIS B CA 1
ATOM 4525 C C . HIS B 2 117 ? -10.494 22.726 -0.635 1.00 10.28 226 HIS B C 1
ATOM 4526 O O . HIS B 2 117 ? -9.695 22.428 -1.526 1.00 10.65 226 HIS B O 1
ATOM 4540 N N . VAL B 2 118 ? -11.739 22.267 -0.596 1.00 8.05 227 VAL B N 1
ATOM 4541 C CA A VAL B 2 118 ? -12.274 21.392 -1.628 0.74 8.80 227 VAL B CA 1
ATOM 4542 C CA B VAL B 2 118 ? -12.270 21.395 -1.632 0.26 9.15 227 VAL B CA 1
ATOM 4543 C C . VAL B 2 118 ? -13.632 21.940 -2.066 1.00 8.95 227 VAL B C 1
ATOM 4544 O O . VAL B 2 118 ? -14.442 22.332 -1.223 1.00 5.84 227 VAL B O 1
ATOM 4568 N N A SER B 2 119 ? -13.850 21.958 -3.374 0.66 10.25 228 SER B N 1
ATOM 4569 N N B SER B 2 119 ? -13.853 21.967 -3.371 0.34 10.18 228 SER B N 1
ATOM 4570 C CA A SER B 2 119 ? -15.110 22.399 -3.965 0.66 11.05 228 SER B CA 1
ATOM 4571 C CA B SER B 2 119 ? -15.126 22.393 -3.937 0.34 11.02 228 SER B CA 1
ATOM 4572 C C A SER B 2 119 ? -15.798 21.200 -4.607 0.66 9.95 228 SER B C 1
ATOM 4573 C C B SER B 2 119 ? -15.798 21.197 -4.594 0.34 10.03 228 SER B C 1
ATOM 4574 O O A SER B 2 119 ? -15.261 20.610 -5.550 0.66 10.48 228 SER B O 1
ATOM 4575 O O B SER B 2 119 ? -15.249 20.608 -5.531 0.34 10.36 228 SER B O 1
ATOM 4590 N N . TRP B 2 120 ? -16.976 20.845 -4.096 1.00 9.97 229 TRP B N 1
ATOM 4591 C CA . TRP B 2 120 ? -17.807 19.803 -4.686 1.00 11.65 229 TRP B CA 1
ATOM 4592 C C . TRP B 2 120 ? -18.905 20.464 -5.509 1.00 12.99 229 TRP B C 1
ATOM 4593 O O . TRP B 2 120 ? -19.446 21.501 -5.118 1.00 12.93 229 TRP B O 1
ATOM 4614 N N . LEU B 2 121 ? -19.235 19.868 -6.647 1.00 11.24 230 LEU B N 1
ATOM 4615 C CA . LEU B 2 121 ? -20.340 20.336 -7.474 1.00 12.08 230 LEU B CA 1
ATOM 4616 C C . LEU B 2 121 ? -21.364 19.215 -7.553 1.00 12.54 230 LEU B C 1
ATOM 4617 O O . LEU B 2 121 ? -21.035 18.097 -7.970 1.00 13.18 230 LEU B O 1
ATOM 4633 N N . CYS B 2 122 ? -22.589 19.511 -7.132 1.00 13.77 231 CYS B N 1
ATOM 4634 C CA . CYS B 2 122 ? -23.670 18.540 -7.081 1.00 18.08 231 CYS B CA 1
ATOM 4635 C C . CYS B 2 122 ? -24.774 18.955 -8.039 1.00 22.39 231 CYS B C 1
ATOM 4636 O O . CYS B 2 122 ? -25.062 20.147 -8.188 1.00 20.84 231 CYS B O 1
ATOM 4643 N N . SER B 2 123 ? -25.396 17.966 -8.672 1.00 29.57 232 SER B N 1
ATOM 4644 C CA . SER B 2 123 ? -26.535 18.194 -9.549 1.00 37.70 232 SER B CA 1
ATOM 4645 C C . SER B 2 123 ? -27.822 18.054 -8.752 1.00 44.18 232 SER B C 1
ATOM 4646 O O . SER B 2 123 ? -28.005 17.078 -8.019 1.00 42.90 232 SER B O 1
ATOM 4654 N N . LYS B 2 124 ? -28.722 19.013 -8.925 1.00 52.61 233 LYS B N 1
ATOM 4655 C CA . LYS B 2 124 ? -29.810 19.212 -7.983 1.00 60.88 233 LYS B CA 1
ATOM 4656 C C . LYS B 2 124 ? -30.970 18.224 -8.060 1.00 66.71 233 LYS B C 1
ATOM 4657 O O . LYS B 2 124 ? -31.732 18.132 -7.091 1.00 72.29 233 LYS B O 1
ATOM 4676 N N . PRO B 2 125 ? -31.166 17.455 -9.151 1.00 63.79 234 PRO B N 1
ATOM 4677 C CA . PRO B 2 125 ? -32.272 16.484 -9.120 1.00 66.39 234 PRO B CA 1
ATOM 4678 C C . PRO B 2 125 ? -32.252 15.527 -7.928 1.00 67.05 234 PRO B C 1
ATOM 4679 O O . PRO B 2 125 ? -33.218 14.786 -7.739 1.00 72.72 234 PRO B O 1
ATOM 4690 N N . PHE B 2 126 ? -31.184 15.525 -7.120 1.00 61.50 235 PHE B N 1
ATOM 4691 C CA . PHE B 2 126 ? -31.115 14.728 -5.897 1.00 58.98 235 PHE B CA 1
ATOM 4692 C C . PHE B 2 126 ? -30.382 15.531 -4.830 1.00 55.09 235 PHE B C 1
ATOM 4693 O O . PHE B 2 126 ? -29.467 16.299 -5.138 1.00 50.55 235 PHE B O 1
ATOM 4710 N N . LYS B 2 127 ? -30.786 15.351 -3.564 1.00 59.84 236 LYS B N 1
ATOM 4711 C CA . LYS B 2 127 ? -30.280 16.207 -2.498 1.00 59.85 236 LYS B CA 1
ATOM 4712 C C . LYS B 2 127 ? -29.975 15.511 -1.176 1.00 57.07 236 LYS B C 1
ATOM 4713 O O . LYS B 2 127 ? -29.499 16.185 -0.256 1.00 56.04 236 LYS B O 1
ATOM 4732 N N . VAL B 2 128 ? -30.239 14.213 -1.029 1.00 54.00 237 VAL B N 1
ATOM 4733 C CA . VAL B 2 128 ? -29.946 13.540 0.236 1.00 51.08 237 VAL B CA 1
ATOM 4734 C C . VAL B 2 128 ? -28.467 13.170 0.271 1.00 40.12 237 VAL B C 1
ATOM 4735 O O . VAL B 2 128 ? -28.070 12.081 -0.158 1.00 38.71 237 VAL B O 1
ATOM 4748 N N . ILE B 2 129 ? -27.645 14.078 0.792 1.00 30.55 238 ILE B N 1
ATOM 4749 C CA . ILE B 2 129 ? -26.195 13.954 0.742 1.00 24.07 238 ILE B CA 1
ATOM 4750 C C . ILE B 2 129 ? -25.649 13.922 2.160 1.00 18.92 238 ILE B C 1
ATOM 4751 O O . ILE B 2 129 ? -26.212 14.531 3.075 1.00 16.70 238 ILE B O 1
ATOM 4767 N N . CYS B 2 130 ? -24.540 13.199 2.338 1.00 18.76 239 CYS B N 1
ATOM 4768 C CA . CYS B 2 130 ? -23.933 13.016 3.648 1.00 17.17 239 CYS B CA 1
ATOM 4769 C C . CYS B 2 130 ? -22.468 13.421 3.630 1.00 12.26 239 CYS B C 1
ATOM 4770 O O . CYS B 2 130 ? -21.791 13.364 2.599 1.00 12.67 239 CYS B O 1
ATOM 4777 N N . ILE B 2 131 ? -21.997 13.834 4.801 1.00 9.62 240 ILE B N 1
ATOM 4778 C CA . ILE B 2 131 ? -20.625 14.273 5.011 1.00 8.51 240 ILE B CA 1
ATOM 4779 C C . ILE B 2 131 ? -19.900 13.163 5.745 1.00 11.71 240 ILE B C 1
ATOM 4780 O O . ILE B 2 131 ? -20.386 12.663 6.768 1.00 12.80 240 ILE B O 1
ATOM 4796 N N . TYR B 2 132 ? -18.740 12.776 5.231 1.00 11.47 241 TYR B N 1
ATOM 4797 C CA . TYR B 2 132 ? -17.978 11.662 5.771 1.00 9.13 241 TYR B CA 1
ATOM 4798 C C . TYR B 2 132 ? -16.595 12.149 6.168 1.00 8.05 241 TYR B C 1
ATOM 4799 O O . TYR B 2 132 ? -15.870 12.711 5.342 1.00 9.56 241 TYR B O 1
ATOM 4817 N N . ILE B 2 133 ? -16.228 11.914 7.425 1.00 8.21 242 ILE B N 1
ATOM 4818 C CA . ILE B 2 133 ? -14.987 12.423 7.996 1.00 7.79 242 ILE B CA 1
ATOM 4819 C C . ILE B 2 133 ? -14.197 11.261 8.575 1.00 7.22 242 ILE B C 1
ATOM 4820 O O . ILE B 2 133 ? -14.745 10.441 9.319 1.00 6.64 242 ILE B O 1
ATOM 4836 N N A SER B 2 134 ? -12.912 11.199 8.236 0.35 8.35 243 SER B N 1
ATOM 4837 N N B SER B 2 134 ? -12.913 11.186 8.236 0.65 8.16 243 SER B N 1
ATOM 4838 C CA A SER B 2 134 ? -11.998 10.188 8.746 0.35 9.60 243 SER B CA 1
ATOM 4839 C CA B SER B 2 134 ? -12.027 10.172 8.786 0.65 9.64 243 SER B CA 1
ATOM 4840 C C A SER B 2 134 ? -10.870 10.874 9.505 0.35 10.05 243 SER B C 1
ATOM 4841 C C B SER B 2 134 ? -10.858 10.851 9.486 0.65 10.10 243 SER B C 1
ATOM 4842 O O A SER B 2 134 ? -10.430 11.969 9.131 0.35 10.05 243 SER B O 1
ATOM 4843 O O B SER B 2 134 ? -10.377 11.905 9.056 0.65 9.92 243 SER B O 1
ATOM 4858 N N . PHE B 2 135 ? -10.409 10.231 10.573 1.00 9.69 244 PHE B N 1
ATOM 4859 C CA . PHE B 2 135 ? -9.431 10.834 11.477 1.00 10.05 244 PHE B CA 1
ATOM 4860 C C . PHE B 2 135 ? -8.551 9.703 11.990 1.00 11.06 244 PHE B C 1
ATOM 4861 O O . PHE B 2 135 ? -9.024 8.843 12.736 1.00 12.76 244 PHE B O 1
ATOM 4878 N N . TYR B 2 136 ? -7.293 9.681 11.559 1.00 10.47 245 TYR B N 1
ATOM 4879 C CA . TYR B 2 136 ? -6.348 8.635 11.940 1.00 13.07 245 TYR B CA 1
ATOM 4880 C C . TYR B 2 136 ? -5.126 9.313 12.552 1.00 16.29 245 TYR B C 1
ATOM 4881 O O . TYR B 2 136 ? -4.264 9.821 11.828 1.00 16.65 245 TYR B O 1
ATOM 4899 N N . SER B 2 137 ? -5.049 9.320 13.879 1.00 18.03 246 SER B N 1
ATOM 4900 C CA . SER B 2 137 ? -3.922 9.894 14.593 1.00 19.82 246 SER B CA 1
ATOM 4901 C C . SER B 2 137 ? -3.052 8.771 15.152 1.00 23.48 246 SER B C 1
ATOM 4902 O O . SER B 2 137 ? -3.211 7.599 14.795 1.00 23.31 246 SER B O 1
ATOM 4910 N N . THR B 2 138 ? -2.116 9.134 16.030 1.00 26.47 247 THR B N 1
ATOM 4911 C CA . THR B 2 138 ? -1.227 8.155 16.640 1.00 30.29 247 THR B CA 1
ATOM 4912 C C . THR B 2 138 ? -1.787 7.560 17.924 1.00 28.99 247 THR B C 1
ATOM 4913 O O . THR B 2 138 ? -1.219 6.587 18.432 1.00 33.19 247 THR B O 1
ATOM 4924 N N . ASP B 2 139 ? -2.867 8.116 18.465 1.00 24.42 248 ASP B N 1
ATOM 4925 C CA . ASP B 2 139 ? -3.504 7.557 19.648 1.00 22.42 248 ASP B CA 1
ATOM 4926 C C . ASP B 2 139 ? -4.920 7.051 19.405 1.00 19.32 248 ASP B C 1
ATOM 4927 O O . ASP B 2 139 ? -5.315 6.065 20.029 1.00 19.62 248 ASP B O 1
ATOM 4936 N N . TYR B 2 140 ? -5.691 7.678 18.521 1.00 17.21 249 TYR B N 1
ATOM 4937 C CA . TYR B 2 140 ? -7.053 7.237 18.261 1.00 16.54 249 TYR B CA 1
ATOM 4938 C C . TYR B 2 140 ? -7.385 7.401 16.786 1.00 14.76 249 TYR B C 1
ATOM 4939 O O . TYR B 2 140 ? -6.760 8.184 16.065 1.00 14.94 249 TYR B O 1
ATOM 4957 N N . LYS B 2 141 ? -8.412 6.678 16.355 1.00 15.16 250 LYS B N 1
ATOM 4958 C CA . LYS B 2 141 ? -8.951 6.832 15.015 1.00 15.29 250 LYS B CA 1
ATOM 4959 C C . LYS B 2 141 ? -10.468 6.885 15.086 1.00 13.79 250 LYS B C 1
ATOM 4960 O O . LYS B 2 141 ? -11.088 6.322 15.993 1.00 15.24 250 LYS B O 1
ATOM 4979 N N . LEU B 2 142 ? -11.059 7.578 14.121 1.00 11.07 251 LEU B N 1
ATOM 4980 C CA . LEU B 2 142 ? -12.488 7.835 14.163 1.00 10.48 251 LEU B CA 1
ATOM 4981 C C . LEU B 2 142 ? -12.987 8.092 12.753 1.00 9.76 251 LEU B C 1
ATOM 4982 O O . LEU B 2 142 ? -12.349 8.813 11.981 1.00 9.71 251 LEU B O 1
ATOM 4998 N N . VAL B 2 143 ? -14.117 7.479 12.420 1.00 8.63 252 VAL B N 1
ATOM 4999 C CA . VAL B 2 143 ? -14.832 7.768 11.187 1.00 8.13 252 VAL B CA 1
ATOM 5000 C C . VAL B 2 143 ? -16.255 8.143 11.563 1.00 8.43 252 VAL B C 1
ATOM 5001 O O . VAL B 2 143 ? -16.832 7.571 12.494 1.00 8.74 252 VAL B O 1
ATOM 5014 N N . GLN B 2 144 ? -16.808 9.124 10.866 1.00 9.77 253 GLN B N 1
ATOM 5015 C CA . GLN B 2 144 ? -18.176 9.517 11.150 1.00 11.93 253 GLN B CA 1
ATOM 5016 C C . GLN B 2 144 ? -18.872 9.950 9.871 1.00 10.30 253 GLN B C 1
ATOM 5017 O O . GLN B 2 144 ? -18.263 10.557 8.981 1.00 7.38 253 GLN B O 1
ATOM 5031 N N . LYS B 2 145 ? -20.159 9.627 9.802 1.00 10.74 254 LYS B N 1
ATOM 5032 C CA . LYS B 2 145 ? -21.027 9.998 8.697 1.00 9.51 254 LYS B CA 1
ATOM 5033 C C . LYS B 2 145 ? -22.157 10.860 9.237 1.00 11.04 254 LYS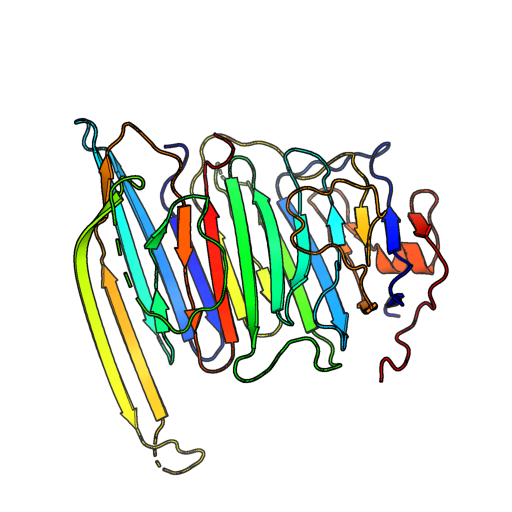 B C 1
ATOM 5034 O O . LYS B 2 145 ? -22.850 10.461 10.179 1.00 9.98 254 LYS B O 1
ATOM 5053 N N . VAL B 2 146 ? -22.332 12.039 8.648 1.00 10.71 255 VAL B N 1
ATOM 5054 C CA . VAL B 2 146 ? -23.372 12.980 9.049 1.00 11.63 255 VAL B CA 1
ATOM 5055 C C . VAL B 2 146 ? -24.282 13.199 7.850 1.00 11.54 255 VAL B C 1
ATOM 5056 O O . VAL B 2 146 ? -23.823 13.651 6.794 1.00 10.94 255 VAL B O 1
ATOM 5069 N N . CYS B 2 147 ? -25.566 12.877 8.015 1.00 15.17 256 CYS B N 1
ATOM 5070 C CA . CYS B 2 147 ? -26.589 13.057 6.984 1.00 17.63 256 CYS B CA 1
ATOM 5071 C C . CYS B 2 147 ? -27.614 14.047 7.522 1.00 18.16 256 CYS B C 1
ATOM 5072 O O . CYS B 2 147 ? -28.623 13.643 8.121 1.00 17.79 256 CYS B O 1
ATOM 5079 N N . PRO B 2 148 ? -27.397 15.351 7.344 1.00 17.23 257 PRO B N 1
ATOM 5080 C CA . PRO B 2 148 ? -28.239 16.326 8.052 1.00 18.46 257 PRO B CA 1
ATOM 5081 C C . PRO B 2 148 ? -29.708 16.287 7.670 1.00 18.92 257 PRO B C 1
ATOM 5082 O O . PRO B 2 148 ? -30.548 16.570 8.529 1.00 18.44 257 PRO B O 1
ATOM 5093 N N . ASP B 2 149 ? -30.062 15.948 6.428 1.00 22.04 258 ASP B N 1
ATOM 5094 C CA . ASP B 2 149 ? -31.464 15.894 6.026 1.00 28.27 258 ASP B CA 1
ATOM 5095 C C . ASP B 2 149 ? -31.914 14.474 5.688 1.00 27.52 258 ASP B C 1
ATOM 5096 O O . ASP B 2 149 ? -32.844 14.284 4.900 1.00 25.69 258 ASP B O 1
ATOM 5105 N N . TYR B 2 150 ? -31.266 13.470 6.285 1.00 28.23 259 TYR B N 1
ATOM 5106 C CA . TYR B 2 150 ? -31.614 12.082 6.003 1.00 30.34 259 TYR B CA 1
ATOM 5107 C C . TYR B 2 150 ? -33.118 11.866 6.073 1.00 31.20 259 TYR B C 1
ATOM 5108 O O . TYR B 2 150 ? -33.716 11.265 5.174 1.00 34.30 259 TYR B O 1
ATOM 5126 N N . ASN B 2 151 ? -33.749 12.348 7.142 1.00 29.12 260 ASN B N 1
ATOM 5127 C CA . ASN B 2 151 ? -35.173 12.095 7.306 1.00 34.71 260 ASN B CA 1
ATOM 5128 C C . ASN B 2 151 ? -36.019 12.800 6.254 1.00 39.03 260 ASN B C 1
ATOM 5129 O O . ASN B 2 151 ? -37.248 12.667 6.289 1.00 38.50 260 ASN B O 1
ATOM 5140 N N . TYR B 2 152 ? -35.400 13.521 5.322 1.00 47.53 261 TYR B N 1
ATOM 5141 C CA . TYR B 2 152 ? -36.097 14.036 4.148 1.00 56.30 261 TYR B CA 1
ATOM 5142 C C . TYR B 2 152 ? -35.854 13.123 2.943 1.00 57.48 261 TYR B C 1
ATOM 5143 O O . TYR B 2 152 ? -36.554 12.130 2.742 1.00 58.38 261 TYR B O 1
#

Foldseek 3Di:
DWWKWFDAFQKKKKFFQQVPFDWFQKKKKKKKWEAQDQWAWFKKFDPDQWIWTWIRHRQWTWIWTHAFPRIDIDTGADPPDGRNPRDIKMWMWMWGPVQVKTWIWIDIPPDIDIDMDRDPDDDIHTYRGIMMGQADDQPDDGPRYPGHTGHGFMMIQTWMDHPPDIDRLSVCVVVHDPRMDMRDDIDRDTDDSD/DQDAFDWDWDDDPAKIKIKTWGKADPVPQKIKIKMKMKMKGFWDKDKDKDAPVDDFDDDPDDDVVFFKDWDDKDKDKDKDFDQDPVHGTGIMMIMIMMIMMMGGRVDDQMKMWMWITGPPDIDIDIGRSVNVD

GO terms:
  GO:0099560 synaptic membrane adhesion (P, IMP)
  GO:0042734 presynaptic membrane (C, IDA)
  GO:0045202 synapse (C, IDA)
  GO:0030545 signaling receptor regulator activity (F, IDA)
  GO:0098820 trans-synaptic protein complex (C, IDA)
  GO:0099557 trans-synaptic signaling by trans-synaptic complex, modulating synaptic transmission (P, IDA)
  GO:0042734 presynaptic membrane (C, EXP)
  GO:0033130 acetylcholine receptor binding (F, IDA)
  GO:0090129 positive regulation of synapse maturation (P, IDA)
  GO:0005246 calcium channel regulator activity (F, IGI)
  GO:0051965 positive regulation of synapse assembly (P, IGI)
  GO:0007268 chemical synaptic transmission (P, IGI)
  GO:0007269 neurotransmitter secretion (P, TAS)
  GO:0007269 neurotransmitter secretion (P, IGI)
  GO:0007416 synapse assembly (P, IGI)
  GO:0061178 regulation of insulin secretion involved in cellular response to glucose stimulus (P, IMP)
  GO:0005515 protein binding (F, IPI)
  GO:0032991 protein-containing complex (C, IPI)
  GO:0031965 nuclear membrane (C, IDA)
  GO:0031982 vesicle (C, IDA)

Solvent-accessible surface area: 15304 Å² total; per-residue (Å²): 173,42,6,32,2,9,3,140,23,70,18,20,2,23,18,35,3,63,136,90,75,10,86,4,11,17,6,43,3,39,6,13,0,43,0,81,30,123,46,0,3,0,0,0,7,1,120,58,81,11,29,0,0,1,0,0,54,74,0,1,0,0,0,18,0,7,3,13,18,0,20,6,37,0,12,1,5,24,33,158,34,73,1,25,80,44,42,78,14,86,4,88,1,31,4,48,7,139,178,23,43,0,53,2,23,3,23,1,63,39,2,64,2,35,3,0,1,60,10,128,93,112,82,90,1,11,6,88,19,81,1,16,1,0,0,21,43,119,137,33,117,18,40,26,36,60,15,114,83,32,0,96,1,0,1,44,69,1,13,2,84,17,81,119,62,145,18,52,0,4,80,24,6,73,120,49,46,117,46,14,128,65,99,42,127,10,51,63,130,38,46,84,45,161,58,32,27,18,96,2,54,3,32,0,101,9,140,101,5,46,0,98,3,76,4,111,25,48,64,80,70,100,35,33,2,1,2,86,4,105,13,35,7,54,12,40,24,104,30,57,15,32,6,13,45,38,117,72,119,6,83,48,74,191,66,219,133,192,111,28,55,7,143,74,88,131,94,95,75,56,133,57,71,136,106,80,118,4,135,185,92,112,114,38,76,81,31,75,17,72,3,70,8,17,22,49,0,48,66,123,86,72,32,10,0,0,15,0,13,0,52,12,66,33,33,43,1,0,0,24,1,4,0,5,112,68,146

Secondary structure (DSSP, 8-state):
---EEEEESS-EEEE--SSS---BSEEEEEEEEEES-S-EEEEEE-SSSS-EEEEEETTEEEEEEEETTEEEEEEEEETTS-S-SSS-EEEEEEEE----EEEEEEEETTEEEEEEEE-SS---B--SS-EEES---TT---TT----SBPEEEEEEEEEEESS-EEEHHHHHHH--TTEEEES--BSS-----/---EEEEEEEE-SSEEEEEEEEEEE-SSSEEEEEEEEEEEESEEEEEEEE-TT------S----SS-EEEEEEEEEEEEEEE--SS---EEEEEEEEEEEEEEETT----EEEEEEEESSEEEEEEEETTTT-